Protein AF-A0A7W1JLZ4-F1 (afdb_monomer)

pLDDT: mean 93.19, std 6.92, range [55.81, 98.88]

Radius of gyration: 24.6 Å; Cα contacts (8 Å, |Δi|>4): 368; chains: 1; bounding box: 77×38×68 Å

Foldseek 3Di:
DDDPVLVLVLLLLVLLLLVLVVLLLVLLLLLLLFDPPDAQSVSNLVSVQVLVPDPPSVVCCCPSPVVSVCSNLVVLVVVLVVDDQQCDDDPPPDHHDVVDVVSVLVVLLSVLSVLLVVLVVVVCCCDVPVQQWQWADAPPFIKTKGKAFDDPCPVVSCVVVVKDKADPVRLVVLVVVLVVPDDDADPDPVSVVVVVNNVRSVSVSCSLVVDPHDPRMIIIMDRGRSVSSLRVLQRQLVDPVSLVSQLSNLLSSLSNSLSSVLVSCCVVVVQPDPVSSVVSNVVSVVVSVVSSVSNNSSSNRSCPPRRVD

Mean predicted aligned error: 5.05 Å

Nearest PDB structures (foldseek):
  2bs3-assembly1_F  TM=7.399E-01  e=1.293E-02  Wolinella succinogenes
  2bs4-assembly1_F  TM=6.677E-01  e=1.293E-02  Wolinella succinogenes
  7jh5-assembly2_B  TM=2.133E-01  e=2.921E+00  synthetic construct
  5uja-assembly1_A  TM=1.951E-01  e=5.334E+00  Bos taurus

Sequence (309 aa):
MFSKSFIWRRVQSLTGVWFVLFLIEHLLTNSQAALLIGDDGSGFVESVNAIKSLPYLPVIEIFLLGVPFAIHAFWGIKYIFTSKYNSFSSDGSTPSLTEYPRNKAFTWQRLTAWFLLVGIIAHVIQMRFIEYPSSAQLGTEHLYVVRLNRDEGLYTLSKRIGFEIYDANQIQKIRNDFHSQQLPINESPEALIQKQENSELTGWIHALEKRPLQINQVAAVAKNFGVAELLMVRDTFKSPIMIVLYSALVLAACFHGFNGLWTSMIRWGITLTAKSQLMMRRVAIFLMIMISFLGLAAIWGTYWLNLKF

Solvent-accessible surface area (backbone atoms only — not comparable to full-atom values): 16248 Å² total; per-residue (Å²): 132,84,53,73,70,57,51,52,56,49,52,30,45,50,35,43,47,51,49,38,54,49,50,52,52,52,26,53,48,48,15,20,36,22,40,89,68,38,74,93,23,45,45,23,25,52,52,44,40,55,58,71,64,40,83,64,44,74,58,48,45,43,64,71,44,49,50,39,45,51,49,27,50,58,53,47,52,59,50,52,78,72,58,82,80,34,40,51,89,58,96,71,90,48,72,56,42,63,89,40,69,66,45,41,52,54,47,50,40,50,56,32,48,57,53,43,54,56,49,50,51,52,50,49,46,44,55,70,66,70,60,44,64,32,58,28,50,53,90,95,44,52,39,22,33,33,79,36,69,72,58,89,26,53,69,55,29,25,70,75,76,60,41,48,82,39,45,72,68,56,53,50,46,55,52,51,57,54,68,74,66,74,70,88,86,58,92,47,75,68,40,51,51,51,50,49,54,52,51,26,52,51,40,38,52,47,29,66,52,74,57,81,81,55,97,63,37,32,41,37,40,17,73,41,66,20,56,34,51,51,51,50,56,31,52,50,36,68,38,70,66,48,39,54,54,50,47,52,48,44,49,35,49,30,52,35,34,28,56,46,42,41,56,38,38,43,75,71,56,75,31,75,49,73,68,46,42,52,50,46,43,52,52,29,51,51,52,28,52,54,52,35,50,33,38,44,38,20,47,58,19,19,20,77,69,50,56,51,69

Structure (mmCIF, N/CA/C/O backbone):
data_AF-A0A7W1JLZ4-F1
#
_entry.id   AF-A0A7W1JLZ4-F1
#
loop_
_atom_site.group_PDB
_atom_site.id
_atom_site.type_symbol
_atom_site.label_atom_id
_atom_site.label_alt_id
_atom_site.label_comp_id
_atom_site.label_asym_id
_atom_site.label_entity_id
_atom_site.label_seq_id
_atom_site.pdbx_PDB_ins_code
_atom_site.Cartn_x
_atom_site.Cartn_y
_atom_site.Cartn_z
_atom_site.occupancy
_atom_site.B_iso_or_equiv
_atom_site.auth_seq_id
_atom_site.auth_comp_id
_atom_site.auth_asym_id
_atom_site.auth_atom_id
_atom_site.pdbx_PDB_model_num
ATOM 1 N N . MET A 1 1 ? -2.352 0.768 -40.802 1.00 68.75 1 MET A N 1
ATOM 2 C CA . MET A 1 1 ? -3.060 0.238 -39.612 1.00 68.75 1 MET A CA 1
ATOM 3 C C . MET A 1 1 ? -2.020 -0.363 -38.666 1.00 68.75 1 MET A C 1
ATOM 5 O O . MET A 1 1 ? -1.165 -1.098 -39.145 1.00 68.75 1 MET A O 1
ATOM 9 N N . PHE A 1 2 ? -2.001 -0.017 -37.374 1.00 81.00 2 PHE A N 1
ATOM 10 C CA . PHE A 1 2 ? -1.015 -0.580 -36.435 1.00 81.00 2 PHE A CA 1
ATOM 11 C C . PHE A 1 2 ? -1.258 -2.079 -36.198 1.00 81.00 2 PHE A C 1
ATOM 13 O O . PHE A 1 2 ? -2.404 -2.523 -36.165 1.00 81.00 2 PHE A O 1
ATOM 20 N N . SER A 1 3 ? -0.196 -2.869 -35.997 1.00 91.75 3 SER A N 1
ATOM 21 C CA . SER A 1 3 ? -0.355 -4.294 -35.679 1.00 91.75 3 SER A CA 1
ATOM 22 C C . SER A 1 3 ? -0.960 -4.484 -34.284 1.00 91.75 3 SER A C 1
ATOM 24 O O . SER A 1 3 ? -0.648 -3.739 -33.350 1.00 91.75 3 SER A O 1
ATOM 26 N N . LYS A 1 4 ? -1.782 -5.528 -34.101 1.00 91.00 4 LYS A N 1
ATOM 27 C CA . LYS A 1 4 ? -2.367 -5.867 -32.787 1.00 91.00 4 LYS A CA 1
ATOM 28 C C . LYS A 1 4 ? -1.289 -5.992 -31.700 1.00 91.00 4 LYS A C 1
ATOM 30 O O . LYS A 1 4 ? -1.472 -5.519 -30.584 1.00 91.00 4 LYS A O 1
ATOM 35 N N . SER A 1 5 ? -0.134 -6.574 -32.038 1.00 88.00 5 SER A N 1
ATOM 36 C CA . SER A 1 5 ? 0.983 -6.733 -31.100 1.00 88.00 5 SER A CA 1
ATOM 37 C C . SER A 1 5 ? 1.613 -5.396 -30.694 1.00 88.00 5 SER A C 1
ATOM 39 O O . SER A 1 5 ? 2.025 -5.236 -29.547 1.00 88.00 5 SER A O 1
ATOM 41 N N . PHE A 1 6 ? 1.666 -4.416 -31.603 1.00 91.69 6 PHE A N 1
ATOM 42 C CA . PHE A 1 6 ? 2.119 -3.065 -31.280 1.00 91.69 6 PHE A CA 1
ATOM 43 C C . PHE A 1 6 ? 1.168 -2.382 -30.295 1.00 91.69 6 PHE A C 1
ATOM 45 O O . PHE A 1 6 ? 1.635 -1.860 -29.285 1.00 91.69 6 PHE A O 1
ATOM 52 N N . ILE A 1 7 ? -0.143 -2.446 -30.546 1.00 93.94 7 ILE A N 1
ATOM 53 C CA . ILE A 1 7 ? -1.162 -1.835 -29.680 1.00 93.94 7 ILE A CA 1
ATOM 54 C C . ILE A 1 7 ? -1.065 -2.397 -28.257 1.00 93.94 7 ILE A C 1
ATOM 56 O O . ILE A 1 7 ? -0.950 -1.630 -27.306 1.00 93.94 7 ILE A O 1
ATOM 60 N N . TRP A 1 8 ? -0.997 -3.720 -28.089 1.00 94.06 8 TRP A N 1
ATOM 61 C CA . TRP A 1 8 ? -0.923 -4.324 -26.753 1.00 94.06 8 TRP A CA 1
ATOM 62 C C . TRP A 1 8 ? 0.370 -4.010 -25.994 1.00 94.06 8 TRP A C 1
ATOM 64 O O . TRP A 1 8 ? 0.340 -3.840 -24.775 1.00 94.06 8 TRP A O 1
ATOM 74 N N . ARG A 1 9 ? 1.508 -3.857 -26.686 1.00 92.50 9 ARG A N 1
ATOM 75 C CA . ARG A 1 9 ? 2.749 -3.364 -26.058 1.00 92.50 9 ARG A CA 1
ATOM 76 C C . ARG A 1 9 ? 2.608 -1.926 -25.562 1.00 92.50 9 ARG A C 1
ATOM 78 O O . ARG A 1 9 ? 3.158 -1.589 -24.516 1.00 92.50 9 ARG A O 1
ATOM 85 N N . ARG A 1 10 ? 1.881 -1.083 -26.301 1.00 95.19 10 ARG A N 1
ATOM 86 C CA . ARG A 1 10 ? 1.598 0.303 -25.907 1.00 95.19 10 ARG A CA 1
ATOM 87 C C . ARG A 1 10 ? 0.661 0.349 -24.710 1.00 95.19 10 ARG A C 1
ATOM 89 O O . ARG A 1 10 ? 1.010 0.971 -23.718 1.00 95.19 10 ARG A O 1
ATOM 96 N N . VAL A 1 11 ? -0.454 -0.373 -24.763 1.00 96.62 11 VAL A N 1
ATOM 97 C CA . VAL A 1 11 ? -1.424 -0.442 -23.661 1.00 96.62 11 VAL A CA 1
ATOM 98 C C . VAL A 1 11 ? -0.758 -0.932 -22.371 1.00 96.62 11 VAL A C 1
ATOM 100 O O . VAL A 1 11 ? -0.877 -0.267 -21.350 1.00 96.62 11 VAL A O 1
ATOM 103 N N . GLN A 1 12 ? 0.021 -2.019 -22.417 1.00 96.38 12 GLN A N 1
ATOM 104 C CA . GLN A 1 12 ? 0.737 -2.526 -21.237 1.00 96.38 12 GLN A CA 1
ATOM 105 C C . GLN A 1 12 ? 1.749 -1.514 -20.671 1.00 96.38 12 GLN A C 1
ATOM 107 O O . GLN A 1 12 ? 1.908 -1.405 -19.455 1.00 96.38 12 GLN A O 1
ATOM 112 N N . SER A 1 13 ? 2.439 -0.770 -21.541 1.00 97.00 13 SER A N 1
ATOM 113 C CA . SER A 1 13 ? 3.363 0.286 -21.115 1.00 97.00 13 SER A CA 1
ATOM 114 C C . SER A 1 13 ? 2.618 1.462 -20.483 1.00 97.00 13 SER A C 1
ATOM 116 O O . SER A 1 13 ? 3.081 1.979 -19.472 1.00 97.00 13 SER A O 1
ATOM 118 N N . LEU A 1 14 ? 1.465 1.854 -21.033 1.00 97.50 14 LEU A N 1
ATOM 119 C CA . LEU A 1 14 ? 0.637 2.933 -20.496 1.00 97.50 14 LEU A CA 1
ATOM 120 C C . LEU A 1 14 ? 0.076 2.578 -19.117 1.00 97.50 14 LEU A C 1
ATOM 122 O O . LEU A 1 14 ? 0.213 3.371 -18.192 1.00 97.50 14 LEU A O 1
ATOM 126 N N . THR A 1 15 ? -0.477 1.371 -18.951 1.00 98.19 15 THR A N 1
ATOM 127 C CA . THR A 1 15 ? -0.930 0.905 -17.632 1.00 98.19 15 THR A CA 1
ATOM 128 C C . THR A 1 15 ? 0.236 0.799 -16.649 1.00 98.19 15 THR A C 1
ATOM 130 O O . THR A 1 15 ? 0.069 1.097 -15.476 1.00 98.19 15 THR A O 1
ATOM 133 N N . GLY A 1 16 ? 1.446 0.474 -17.116 1.00 97.94 16 GLY A N 1
ATOM 134 C CA . GLY A 1 16 ? 2.652 0.511 -16.284 1.00 97.94 16 GLY A CA 1
ATOM 135 C C . GLY A 1 16 ? 2.998 1.913 -15.777 1.00 97.94 16 GLY A C 1
ATOM 136 O O . GLY A 1 16 ? 3.282 2.077 -14.597 1.00 97.94 16 GLY A O 1
ATOM 137 N N . VAL A 1 17 ? 2.938 2.932 -16.643 1.00 98.19 17 VAL A N 1
ATOM 138 C CA . VAL A 1 17 ? 3.133 4.337 -16.233 1.00 98.19 17 VAL A CA 1
ATOM 139 C C . VAL A 1 17 ? 2.043 4.772 -15.253 1.00 98.19 17 VAL A C 1
ATOM 141 O O . VAL A 1 17 ? 2.354 5.412 -14.253 1.00 98.19 17 VAL A O 1
ATOM 144 N N . TRP A 1 18 ? 0.794 4.368 -15.491 1.00 98.31 18 TRP A N 1
ATOM 145 C CA . TRP A 1 18 ? -0.314 4.607 -14.567 1.00 98.31 18 TRP A CA 1
ATOM 146 C C . TRP A 1 18 ? -0.043 4.026 -13.171 1.00 98.31 18 TRP A C 1
ATOM 148 O O . TRP A 1 18 ? -0.209 4.725 -12.175 1.00 98.31 18 TRP A O 1
ATOM 158 N N . PHE A 1 19 ? 0.484 2.801 -13.078 1.00 98.06 19 PHE A N 1
ATOM 159 C CA . PHE A 1 19 ? 0.852 2.216 -11.784 1.00 98.06 19 PHE A CA 1
ATOM 160 C C . PHE A 1 19 ? 2.036 2.881 -11.102 1.00 98.06 19 PHE A C 1
ATOM 162 O O . PHE A 1 19 ? 2.126 2.813 -9.884 1.00 98.06 19 PHE A O 1
ATOM 169 N N . VAL A 1 20 ? 2.927 3.547 -11.838 1.00 98.56 20 VAL A N 1
ATOM 170 C CA . VAL A 1 20 ? 3.963 4.372 -11.202 1.00 98.56 20 VAL A CA 1
ATOM 171 C C . VAL A 1 20 ? 3.333 5.581 -10.516 1.00 98.56 20 VAL A C 1
ATOM 173 O O . VAL A 1 20 ? 3.742 5.914 -9.410 1.00 98.56 20 VAL A O 1
ATOM 176 N N . LEU A 1 21 ? 2.320 6.204 -11.124 1.00 98.19 21 LEU A N 1
ATOM 177 C CA . LEU A 1 21 ? 1.584 7.306 -10.496 1.00 98.19 21 LEU A CA 1
ATOM 178 C C . LEU A 1 21 ? 0.817 6.830 -9.259 1.00 98.19 21 LEU A C 1
ATOM 180 O O . LEU A 1 21 ? 0.934 7.447 -8.204 1.00 98.19 21 LEU A O 1
ATOM 184 N N . PHE A 1 22 ? 0.110 5.702 -9.368 1.00 97.88 22 PHE A N 1
ATOM 185 C CA . PHE A 1 22 ? -0.549 5.077 -8.221 1.00 97.88 22 PHE A CA 1
ATOM 186 C C . PHE A 1 22 ? 0.451 4.716 -7.115 1.00 97.88 22 PHE A C 1
ATOM 188 O O . PHE A 1 22 ? 0.202 5.009 -5.959 1.00 97.88 22 PHE A O 1
ATOM 195 N N . LEU A 1 23 ? 1.608 4.135 -7.452 1.00 98.44 23 LEU A N 1
ATOM 196 C CA . LEU A 1 23 ? 2.643 3.786 -6.474 1.00 98.44 23 LEU A CA 1
ATOM 197 C C . LEU A 1 23 ? 3.178 5.023 -5.737 1.00 98.44 23 LEU A C 1
ATOM 199 O O . LEU A 1 23 ? 3.443 4.946 -4.541 1.00 98.44 23 LEU A O 1
ATOM 203 N N . ILE A 1 24 ? 3.349 6.145 -6.444 1.00 98.44 24 ILE A N 1
ATOM 204 C CA . ILE A 1 24 ? 3.773 7.415 -5.843 1.00 98.44 24 ILE A CA 1
ATOM 205 C C . ILE A 1 24 ? 2.728 7.898 -4.838 1.00 98.44 24 ILE A C 1
ATOM 207 O O . ILE A 1 24 ? 3.093 8.170 -3.699 1.00 98.44 24 ILE A O 1
ATOM 211 N N . GLU A 1 25 ? 1.456 7.981 -5.238 1.00 96.94 25 GLU A N 1
ATOM 212 C CA . GLU A 1 25 ? 0.362 8.387 -4.345 1.00 96.94 25 GLU A CA 1
ATOM 213 C C . GLU A 1 25 ? 0.265 7.445 -3.143 1.00 96.94 25 GLU A C 1
ATOM 215 O O . GLU A 1 25 ? 0.354 7.889 -2.003 1.00 96.94 25 GLU A O 1
ATOM 220 N N . HIS A 1 26 ? 0.226 6.140 -3.397 1.00 97.50 26 HIS A N 1
ATOM 221 C CA . HIS A 1 26 ? 0.116 5.120 -2.370 1.00 97.50 26 HIS A CA 1
ATOM 222 C C . HIS A 1 26 ? 1.235 5.228 -1.326 1.00 97.50 26 HIS A C 1
ATOM 224 O O . HIS A 1 26 ? 0.964 5.225 -0.126 1.00 97.50 26 HIS A O 1
ATOM 230 N N . LEU A 1 27 ? 2.500 5.343 -1.746 1.00 97.44 27 LEU A N 1
ATOM 231 C CA . LEU A 1 27 ? 3.622 5.440 -0.808 1.00 97.44 27 LEU A CA 1
ATOM 232 C C . LEU A 1 27 ? 3.724 6.814 -0.136 1.00 97.44 27 LEU A C 1
ATOM 234 O O . LEU A 1 27 ? 4.180 6.877 1.003 1.00 97.44 27 LEU A O 1
ATOM 238 N N . LEU A 1 28 ? 3.269 7.892 -0.784 1.00 95.50 28 LEU A N 1
ATOM 239 C CA . LEU A 1 28 ? 3.143 9.205 -0.146 1.00 95.50 28 LEU A CA 1
ATOM 240 C C . LEU A 1 28 ? 2.114 9.157 0.985 1.00 95.50 28 LEU A C 1
ATOM 242 O O . LEU A 1 28 ? 2.467 9.465 2.122 1.00 95.50 28 LEU A O 1
ATOM 246 N N . THR A 1 29 ? 0.897 8.695 0.701 1.00 95.50 29 THR A N 1
ATOM 247 C CA . THR A 1 29 ? -0.183 8.561 1.687 1.00 95.50 29 THR A CA 1
ATOM 248 C C . THR A 1 29 ? 0.246 7.666 2.852 1.00 95.50 29 THR A C 1
ATOM 250 O O . THR A 1 29 ? 0.144 8.069 4.007 1.00 95.50 29 THR A O 1
ATOM 253 N N . ASN A 1 30 ? 0.841 6.496 2.584 1.00 95.81 30 ASN A N 1
ATOM 254 C CA . ASN A 1 30 ? 1.320 5.604 3.649 1.00 95.81 30 ASN A CA 1
ATOM 255 C C . ASN A 1 30 ? 2.460 6.208 4.483 1.00 95.81 30 ASN A C 1
ATOM 257 O O . ASN A 1 30 ? 2.515 5.995 5.693 1.00 95.81 30 ASN A O 1
ATOM 261 N N . SER A 1 31 ? 3.363 6.984 3.874 1.00 94.62 31 SER A N 1
ATOM 262 C CA . SER A 1 31 ? 4.468 7.614 4.608 1.00 94.62 31 SER A CA 1
ATOM 263 C C . SER A 1 31 ? 3.999 8.609 5.673 1.00 94.62 31 SER A C 1
ATOM 265 O O . SER A 1 31 ? 4.674 8.770 6.690 1.00 94.62 31 SER A O 1
ATOM 267 N N . GLN A 1 32 ? 2.811 9.202 5.512 1.00 93.94 32 GLN A N 1
ATOM 268 C CA . GLN A 1 32 ? 2.221 10.117 6.497 1.00 93.94 32 GLN A CA 1
ATOM 269 C C . GLN A 1 32 ? 1.847 9.435 7.821 1.00 93.94 32 GLN A C 1
ATOM 271 O O . GLN A 1 32 ? 1.646 10.118 8.818 1.00 93.94 32 GLN A O 1
ATOM 276 N N . ALA A 1 33 ? 1.790 8.099 7.879 1.00 93.75 33 ALA A N 1
ATOM 277 C CA . ALA A 1 33 ? 1.598 7.391 9.146 1.00 93.75 33 ALA A CA 1
ATOM 278 C C . ALA A 1 33 ? 2.832 7.492 10.066 1.00 93.75 33 ALA A C 1
ATOM 280 O O . ALA A 1 33 ? 2.738 7.259 11.272 1.00 93.75 33 ALA A O 1
ATOM 281 N N . ALA A 1 34 ? 3.998 7.798 9.493 1.00 90.81 34 ALA A N 1
ATOM 282 C CA . ALA A 1 34 ? 5.295 7.729 10.155 1.00 90.81 34 ALA A CA 1
ATOM 283 C C . ALA A 1 34 ? 6.081 9.044 10.142 1.00 90.81 34 ALA A C 1
ATOM 285 O O . ALA A 1 34 ? 6.845 9.309 11.069 1.00 90.81 34 ALA A O 1
ATOM 286 N N . LEU A 1 35 ? 5.971 9.825 9.066 1.00 83.75 35 LEU A N 1
ATOM 287 C CA . LEU A 1 35 ? 6.731 11.059 8.911 1.00 83.75 35 LEU A CA 1
ATOM 288 C C . LEU A 1 35 ? 6.265 12.111 9.920 1.00 83.75 35 LEU A C 1
ATOM 290 O O . LEU A 1 35 ? 5.074 12.295 10.125 1.00 83.75 35 LEU A O 1
ATOM 294 N N . LEU A 1 36 ? 7.226 12.852 10.480 1.00 59.97 36 LEU A N 1
ATOM 295 C CA . LEU A 1 36 ? 7.030 13.886 11.512 1.00 59.97 36 LEU A CA 1
ATOM 296 C C . LEU A 1 36 ? 6.219 15.115 11.040 1.00 59.97 36 LEU A C 1
ATOM 298 O O . LEU A 1 36 ? 6.100 16.092 11.771 1.00 59.97 36 LEU A O 1
ATOM 302 N N . ILE A 1 37 ? 5.717 15.113 9.801 1.00 55.81 37 ILE A N 1
ATOM 303 C CA . ILE A 1 37 ? 4.862 16.171 9.260 1.00 55.81 37 ILE A CA 1
ATOM 304 C C . ILE A 1 37 ? 3.417 15.702 9.443 1.00 55.81 37 ILE A C 1
ATOM 306 O O . ILE A 1 37 ? 2.905 14.941 8.623 1.00 55.81 37 ILE A O 1
ATOM 310 N N . GLY A 1 38 ? 2.792 16.152 10.530 1.00 57.62 38 GLY A N 1
ATOM 311 C CA . GLY A 1 38 ? 1.480 15.692 10.983 1.00 57.62 38 GLY A CA 1
ATOM 312 C C . GLY A 1 38 ? 1.637 14.829 12.227 1.00 57.62 38 GLY A C 1
ATOM 313 O O . GLY A 1 38 ? 1.872 13.624 12.131 1.00 57.62 38 GLY A O 1
ATOM 314 N N . ASP A 1 39 ? 1.526 15.456 13.398 1.00 67.62 39 ASP A N 1
ATOM 315 C CA . ASP A 1 39 ? 1.577 14.745 14.671 1.00 67.62 39 ASP A CA 1
ATOM 316 C C . ASP A 1 39 ? 0.495 13.646 14.680 1.00 67.62 39 ASP A C 1
ATOM 318 O O . ASP A 1 39 ? -0.598 13.800 14.122 1.00 67.62 39 ASP A O 1
ATOM 322 N N . ASP A 1 40 ? 0.834 12.493 15.255 1.00 77.69 40 ASP A N 1
ATOM 323 C CA . ASP A 1 40 ? -0.099 11.403 15.571 1.00 77.69 40 ASP A CA 1
ATOM 324 C C . ASP A 1 40 ? -0.631 10.599 14.367 1.00 77.69 40 ASP A C 1
ATOM 326 O O . ASP A 1 40 ? -1.559 9.804 14.497 1.00 77.69 40 ASP A O 1
ATOM 330 N N . GLY A 1 41 ? -0.030 10.754 13.180 1.00 88.62 41 GLY A N 1
ATOM 331 C CA . GLY A 1 41 ? -0.502 10.067 11.968 1.00 88.62 41 GLY A CA 1
ATOM 332 C C . GLY A 1 41 ? -1.792 10.671 11.402 1.00 88.62 41 GLY A C 1
ATOM 333 O O . GLY A 1 41 ? -2.436 10.068 10.542 1.00 88.62 41 GLY A O 1
ATOM 334 N N . SER A 1 42 ? -2.153 11.875 11.855 1.00 91.38 42 SER A N 1
ATOM 335 C CA . SER A 1 42 ? -3.298 12.662 11.382 1.00 91.38 42 SER A CA 1
ATOM 336 C C . SER A 1 42 ? -3.316 12.823 9.861 1.00 91.38 42 SER A C 1
ATOM 338 O O . SER A 1 42 ? -4.351 12.590 9.245 1.00 91.38 42 SER A O 1
ATOM 340 N N . GLY A 1 43 ? -2.165 13.094 9.235 1.00 92.31 43 GLY A N 1
ATOM 341 C CA . GLY A 1 43 ? -2.063 13.201 7.776 1.00 92.31 43 GLY A CA 1
ATOM 342 C C . GLY A 1 43 ? -2.498 11.923 7.049 1.00 92.31 43 GLY A C 1
ATOM 343 O O . GLY A 1 43 ? -3.247 11.990 6.077 1.00 92.31 43 GLY A O 1
ATOM 344 N N . PHE A 1 44 ? -2.114 10.748 7.561 1.00 95.06 44 PHE A N 1
ATOM 345 C CA . PHE A 1 44 ? -2.584 9.470 7.018 1.00 95.06 44 PHE A CA 1
ATOM 346 C C . PHE A 1 44 ? -4.100 9.329 7.180 1.00 95.06 44 PHE A C 1
ATOM 348 O O . PHE A 1 44 ? -4.791 8.963 6.231 1.00 95.06 44 PHE A O 1
ATOM 355 N N . VAL A 1 45 ? -4.623 9.636 8.371 1.00 95.56 45 VAL A N 1
ATOM 356 C CA . VAL A 1 45 ? -6.057 9.535 8.680 1.00 95.56 45 VAL A CA 1
ATOM 357 C C . VAL A 1 45 ? -6.878 10.440 7.762 1.00 95.56 45 VAL A C 1
ATOM 359 O O . VAL A 1 45 ? -7.869 9.988 7.190 1.00 95.56 45 VAL A O 1
ATOM 362 N N . GLU A 1 46 ? -6.462 11.693 7.586 1.00 94.75 46 GLU A N 1
ATOM 363 C CA . GLU A 1 46 ? -7.104 12.661 6.695 1.00 94.75 46 GLU A CA 1
ATOM 364 C C . GLU A 1 46 ? -7.085 12.185 5.241 1.00 94.75 46 GLU A C 1
ATOM 366 O O . GLU A 1 46 ? -8.140 12.119 4.608 1.00 94.75 46 GLU A O 1
ATOM 371 N N . SER A 1 47 ? -5.920 11.774 4.731 1.00 95.25 47 SER A N 1
ATOM 372 C CA . SER A 1 47 ? -5.769 11.285 3.357 1.00 95.25 47 SER A CA 1
ATOM 373 C C . SER A 1 47 ? -6.618 10.038 3.092 1.00 95.25 47 SER A C 1
ATOM 375 O O . SER A 1 47 ? -7.335 9.968 2.092 1.00 95.25 47 SER A O 1
ATOM 377 N N . VAL A 1 48 ? -6.613 9.065 4.008 1.00 96.56 48 VAL A N 1
ATOM 378 C CA . VAL A 1 48 ? -7.412 7.839 3.874 1.00 96.56 48 VAL A CA 1
ATOM 379 C C . VAL A 1 48 ? -8.908 8.135 3.963 1.00 96.56 48 VAL A C 1
ATOM 381 O O . VAL A 1 48 ? -9.679 7.603 3.163 1.00 96.56 48 VAL A O 1
ATOM 384 N N . ASN A 1 49 ? -9.342 9.012 4.871 1.00 97.12 49 ASN A N 1
ATOM 385 C CA . ASN A 1 49 ? -10.744 9.427 4.951 1.00 97.12 49 ASN A CA 1
ATOM 386 C C . ASN A 1 49 ? -11.183 10.201 3.692 1.00 97.12 49 ASN A C 1
ATOM 388 O O . ASN A 1 49 ? -12.299 10.000 3.202 1.00 97.12 49 ASN A O 1
ATOM 392 N N . ALA A 1 50 ? -10.306 11.028 3.116 1.00 96.81 50 ALA A N 1
ATOM 393 C CA . ALA A 1 50 ? -10.563 11.728 1.861 1.00 96.81 50 ALA A CA 1
ATOM 394 C C . ALA A 1 50 ? -10.730 10.745 0.690 1.00 96.81 50 ALA A C 1
ATOM 396 O O . ALA A 1 50 ? -11.697 10.847 -0.061 1.00 96.81 50 ALA A O 1
ATOM 397 N N . ILE A 1 51 ? -9.867 9.731 0.580 1.00 95.19 51 ILE A N 1
ATOM 398 C CA . ILE A 1 51 ? -10.005 8.674 -0.436 1.00 95.19 51 ILE A CA 1
ATOM 399 C C . ILE A 1 51 ? -11.291 7.871 -0.204 1.00 95.19 51 ILE A C 1
ATOM 401 O O . ILE A 1 51 ? -12.046 7.605 -1.141 1.00 95.19 51 ILE A O 1
ATOM 405 N N . LYS A 1 52 ? -11.584 7.512 1.051 1.00 95.44 52 LYS A N 1
ATOM 406 C CA . LYS A 1 52 ? -12.754 6.702 1.415 1.00 95.44 52 LYS A CA 1
ATOM 407 C C . LYS A 1 52 ? -14.086 7.411 1.153 1.00 95.44 52 LYS A C 1
ATOM 409 O O . LYS A 1 52 ? -15.096 6.727 0.952 1.00 95.44 52 LYS A O 1
ATOM 414 N N . SER A 1 53 ? -14.091 8.744 1.165 1.00 95.75 53 SER A N 1
ATOM 415 C CA . SER A 1 53 ? -15.272 9.578 0.913 1.00 95.75 53 SER A CA 1
ATOM 416 C C . SER A 1 53 ? -15.517 9.878 -0.570 1.00 95.75 53 SER A C 1
ATOM 418 O O . SER A 1 53 ? -16.543 10.473 -0.904 1.00 95.75 53 SER A O 1
ATOM 420 N N . LEU A 1 54 ? -14.639 9.425 -1.476 1.00 96.06 54 LEU A N 1
ATOM 421 C CA . LEU A 1 54 ? -14.836 9.610 -2.912 1.00 96.06 54 LEU A CA 1
ATOM 422 C C . LEU A 1 54 ? -16.147 8.962 -3.396 1.00 96.06 54 LEU A C 1
ATOM 424 O O . LEU A 1 54 ? -16.439 7.803 -3.069 1.00 96.06 54 LEU A O 1
ATOM 428 N N . PRO A 1 55 ? -16.929 9.667 -4.234 1.00 95.75 55 PRO A N 1
ATOM 429 C CA . PRO A 1 55 ? -18.140 9.105 -4.807 1.00 95.75 55 PRO A CA 1
ATOM 430 C C . PRO A 1 55 ? -17.786 7.948 -5.743 1.00 95.75 55 PRO A C 1
ATOM 432 O O . PRO A 1 55 ? -16.818 8.009 -6.500 1.00 95.75 55 PRO A O 1
ATOM 435 N N . TYR A 1 56 ? -18.598 6.891 -5.707 1.00 95.62 56 TYR A N 1
ATOM 436 C CA . TYR A 1 56 ? -18.408 5.697 -6.535 1.00 95.62 56 TYR A CA 1
ATOM 437 C C . TYR A 1 56 ? -17.031 5.030 -6.367 1.00 95.62 56 TYR A C 1
ATOM 439 O O . TYR A 1 56 ? -16.539 4.403 -7.306 1.00 95.62 56 TYR A O 1
ATOM 447 N N . LEU A 1 57 ? -16.420 5.114 -5.177 1.00 94.44 57 LEU A N 1
ATOM 448 C CA . LEU A 1 57 ? -15.110 4.515 -4.896 1.00 94.44 57 LEU A CA 1
ATOM 449 C C . LEU A 1 57 ? -14.959 3.060 -5.401 1.00 94.44 57 LEU A C 1
ATOM 451 O O . LEU A 1 57 ? -13.961 2.792 -6.065 1.00 94.44 57 LEU A O 1
ATOM 455 N N . PRO A 1 58 ? -15.936 2.139 -5.237 1.00 94.56 58 PRO A N 1
ATOM 456 C CA . PRO A 1 58 ? -15.810 0.787 -5.794 1.00 94.56 58 PRO A CA 1
ATOM 457 C C . PRO A 1 58 ? -15.656 0.750 -7.322 1.00 94.56 58 PRO A C 1
ATOM 459 O O . PRO A 1 58 ? -14.930 -0.081 -7.863 1.00 94.56 58 PRO A O 1
ATOM 462 N N . VAL A 1 59 ? -16.317 1.664 -8.038 1.00 96.56 59 VAL A N 1
ATOM 463 C CA . VAL A 1 59 ? -16.207 1.790 -9.500 1.00 96.56 59 VAL A CA 1
ATOM 464 C C . VAL A 1 59 ? -14.822 2.318 -9.869 1.00 96.56 59 VAL A C 1
ATOM 466 O O . VAL A 1 59 ? -14.173 1.768 -10.760 1.00 96.56 59 VAL A O 1
ATOM 469 N N . ILE A 1 60 ? -14.343 3.338 -9.153 1.00 95.19 60 ILE A N 1
ATOM 470 C CA . ILE A 1 60 ? -12.987 3.879 -9.307 1.00 95.19 60 ILE A CA 1
ATOM 471 C C . ILE A 1 60 ? -11.951 2.767 -9.118 1.00 95.19 60 ILE A C 1
ATOM 473 O O . ILE A 1 60 ? -11.087 2.578 -9.969 1.00 95.19 60 ILE A O 1
ATOM 477 N N . GLU A 1 61 ? -12.063 1.978 -8.055 1.00 94.56 61 GLU A N 1
ATOM 478 C CA . GLU A 1 61 ? -11.127 0.894 -7.760 1.00 94.56 61 GLU A CA 1
ATOM 479 C C . GLU A 1 61 ? -11.138 -0.188 -8.844 1.00 94.56 61 GLU A C 1
ATOM 481 O O . GLU A 1 61 ? -10.077 -0.635 -9.277 1.00 94.56 61 GLU A O 1
ATOM 486 N N . ILE A 1 62 ? -12.308 -0.581 -9.352 1.00 95.56 62 ILE A N 1
ATOM 487 C CA . ILE A 1 62 ? -12.397 -1.580 -10.424 1.00 95.56 62 ILE A CA 1
ATOM 488 C C . ILE A 1 62 ? -11.776 -1.048 -11.720 1.00 95.56 62 ILE A C 1
ATOM 490 O O . ILE A 1 62 ? -10.937 -1.723 -12.316 1.00 95.56 62 ILE A O 1
ATOM 494 N N . PHE A 1 63 ? -12.162 0.145 -12.172 1.00 96.38 63 PHE A N 1
ATOM 495 C CA . PHE A 1 63 ? -11.804 0.623 -13.511 1.00 96.38 63 PHE A CA 1
ATOM 496 C C . PHE A 1 63 ? -10.473 1.369 -13.582 1.00 96.38 63 PHE A C 1
ATOM 498 O O . PHE A 1 63 ? -9.828 1.333 -14.629 1.00 96.38 63 PHE A O 1
ATOM 505 N N . LEU A 1 64 ? -10.036 2.016 -12.500 1.00 95.19 64 LEU A N 1
ATOM 506 C CA . LEU A 1 64 ? -8.760 2.732 -12.455 1.00 95.19 64 LEU A CA 1
ATOM 507 C C . LEU A 1 64 ? -7.639 1.918 -11.807 1.00 95.19 64 LEU A C 1
ATOM 509 O O . LEU A 1 64 ? -6.478 2.208 -12.080 1.00 95.19 64 LEU A O 1
ATOM 513 N N . LEU A 1 65 ? -7.940 0.880 -11.019 1.00 95.25 65 LEU A N 1
ATOM 514 C CA . LEU A 1 65 ? -6.909 0.026 -10.414 1.00 95.25 65 LEU A CA 1
ATOM 515 C C . LEU A 1 65 ? -7.000 -1.418 -10.923 1.00 95.25 65 LEU A C 1
ATOM 517 O O . LEU A 1 65 ? -6.071 -1.894 -11.574 1.00 95.25 65 LEU A O 1
ATOM 521 N N . GLY A 1 66 ? -8.123 -2.105 -10.705 1.00 95.81 66 GLY A N 1
ATOM 522 C CA . GLY A 1 66 ? -8.278 -3.534 -11.000 1.00 95.81 66 GLY A CA 1
ATOM 523 C C . GLY A 1 66 ? -8.096 -3.893 -12.478 1.00 95.81 66 GLY A C 1
ATOM 524 O O . GLY A 1 66 ? -7.276 -4.747 -12.822 1.00 95.81 66 GLY A O 1
ATOM 525 N N . VAL A 1 67 ? -8.821 -3.220 -13.375 1.00 96.44 67 VAL A N 1
ATOM 526 C CA . VAL A 1 67 ? -8.761 -3.464 -14.825 1.00 96.44 67 VAL A CA 1
ATOM 527 C C . VAL A 1 67 ? -7.382 -3.108 -15.402 1.00 96.44 67 VAL A C 1
ATOM 529 O O . VAL A 1 67 ? -6.788 -3.968 -16.064 1.00 96.44 67 VAL A O 1
ATOM 532 N N . PRO A 1 68 ? -6.801 -1.916 -15.145 1.00 96.94 68 PRO A N 1
ATOM 533 C CA . PRO A 1 68 ? -5.443 -1.611 -15.583 1.00 96.94 68 PRO A CA 1
ATOM 534 C C . PRO A 1 68 ? -4.415 -2.612 -15.053 1.00 96.94 68 PRO A C 1
ATOM 536 O O . PRO A 1 68 ? -3.501 -2.975 -15.798 1.00 96.94 68 PRO A O 1
ATOM 539 N N . PHE A 1 69 ? -4.574 -3.095 -13.813 1.00 96.62 69 PHE A N 1
ATOM 540 C CA . PHE A 1 69 ? -3.660 -4.055 -13.187 1.00 96.62 69 PHE A CA 1
ATOM 541 C C . PHE A 1 69 ? -3.728 -5.387 -13.912 1.00 96.62 69 PHE A C 1
ATOM 543 O O . PHE A 1 69 ? -2.695 -5.907 -14.329 1.00 96.62 69 PHE A O 1
ATOM 550 N N . ALA A 1 70 ? -4.938 -5.893 -14.157 1.00 96.62 70 ALA A N 1
ATOM 551 C CA . ALA A 1 70 ? -5.151 -7.121 -14.909 1.00 96.62 70 ALA A CA 1
ATOM 552 C C . ALA A 1 70 ? -4.527 -7.035 -16.310 1.00 96.62 70 ALA A C 1
ATOM 554 O O . ALA A 1 70 ? -3.808 -7.942 -16.727 1.00 96.62 70 ALA A O 1
ATOM 555 N N . ILE A 1 71 ? -4.724 -5.916 -17.017 1.00 96.94 71 ILE A N 1
ATOM 556 C CA . ILE A 1 71 ? -4.114 -5.679 -18.332 1.00 96.94 71 ILE A CA 1
ATOM 557 C C . ILE A 1 71 ? -2.583 -5.661 -18.229 1.00 96.94 71 ILE A C 1
ATOM 559 O O . ILE A 1 71 ? -1.901 -6.303 -19.033 1.00 96.94 71 ILE A O 1
ATOM 563 N N . HIS A 1 72 ? -2.032 -4.934 -17.253 1.00 97.69 72 HIS A N 1
ATOM 564 C CA . HIS A 1 72 ? -0.590 -4.825 -17.053 1.00 97.69 72 HIS A CA 1
ATOM 565 C C . HIS A 1 72 ? 0.048 -6.185 -16.745 1.00 97.69 72 HIS A C 1
ATOM 567 O O . HIS A 1 72 ? 1.014 -6.575 -17.405 1.00 97.69 72 HIS A O 1
ATOM 573 N N . ALA A 1 73 ? -0.521 -6.915 -15.785 1.00 97.12 73 ALA A N 1
ATOM 574 C CA . ALA A 1 73 ? -0.042 -8.208 -15.324 1.00 97.12 73 ALA A CA 1
ATOM 575 C C . ALA A 1 73 ? -0.173 -9.275 -16.416 1.00 97.12 73 ALA A C 1
ATOM 577 O O . ALA A 1 73 ? 0.809 -9.937 -16.741 1.00 97.12 73 ALA A O 1
ATOM 578 N N . PHE A 1 74 ? -1.340 -9.401 -17.054 1.00 96.38 74 PHE A N 1
ATOM 579 C CA . PHE A 1 74 ? -1.582 -10.430 -18.068 1.00 96.38 74 PHE A CA 1
ATOM 580 C C . PHE A 1 74 ? -0.622 -10.315 -19.260 1.00 96.38 74 PHE A C 1
ATOM 582 O O . PHE A 1 74 ? 0.001 -11.297 -19.673 1.00 96.38 74 PHE A O 1
ATOM 589 N N . TRP A 1 75 ? -0.450 -9.106 -19.806 1.00 95.62 75 TRP A N 1
ATOM 590 C CA . TRP A 1 75 ? 0.501 -8.890 -20.900 1.00 95.62 75 TRP A CA 1
ATOM 591 C C . TRP A 1 75 ? 1.954 -8.924 -20.424 1.00 95.62 75 TRP A C 1
ATOM 593 O O . TRP A 1 75 ? 2.813 -9.423 -21.152 1.00 95.62 75 TRP A O 1
ATOM 603 N N . GLY A 1 76 ? 2.233 -8.458 -19.204 1.00 95.00 76 GLY A N 1
ATOM 604 C CA . GLY A 1 76 ? 3.546 -8.571 -18.572 1.00 95.00 76 GLY A CA 1
ATOM 605 C C . GLY A 1 76 ? 4.018 -10.022 -18.480 1.00 95.00 76 GLY A C 1
ATOM 606 O O . GLY A 1 76 ? 5.118 -10.329 -18.936 1.00 95.00 76 GLY A O 1
ATOM 607 N N . ILE A 1 77 ? 3.157 -10.924 -18.003 1.00 95.75 77 ILE A N 1
ATOM 608 C CA . ILE A 1 77 ? 3.420 -12.368 -17.911 1.00 95.75 77 ILE A CA 1
ATOM 609 C C . ILE A 1 77 ? 3.781 -12.940 -19.285 1.00 95.75 77 ILE A C 1
ATOM 611 O O . ILE A 1 77 ? 4.815 -13.595 -19.429 1.00 95.75 77 ILE A O 1
ATOM 615 N N . LYS A 1 78 ? 2.997 -12.625 -20.327 1.00 94.25 78 LYS A N 1
ATOM 616 C CA . LYS A 1 78 ? 3.308 -13.054 -21.702 1.00 94.25 78 LYS A CA 1
ATOM 617 C C . LYS A 1 78 ? 4.702 -12.605 -22.147 1.00 94.25 78 LYS A C 1
ATOM 619 O O . LYS A 1 78 ? 5.436 -13.390 -22.740 1.00 94.25 78 LYS A O 1
ATOM 624 N N . TYR A 1 79 ? 5.093 -11.364 -21.854 1.00 91.12 79 TYR A N 1
ATOM 625 C CA . TYR A 1 79 ? 6.413 -10.855 -22.236 1.00 91.12 79 TYR A CA 1
ATOM 626 C C . TYR A 1 79 ? 7.555 -11.491 -21.443 1.00 91.12 79 TYR A C 1
ATOM 628 O O . TYR A 1 79 ? 8.637 -11.704 -21.999 1.00 91.12 79 TYR A O 1
ATOM 636 N N . ILE A 1 80 ? 7.329 -11.826 -20.173 1.00 92.06 80 ILE A N 1
ATOM 637 C CA . ILE A 1 80 ? 8.328 -12.502 -19.343 1.00 92.06 80 ILE A CA 1
ATOM 638 C C . ILE A 1 80 ? 8.641 -13.891 -19.907 1.00 92.06 80 ILE A C 1
ATOM 640 O O . ILE A 1 80 ? 9.816 -14.196 -20.092 1.00 92.06 80 ILE A O 1
ATOM 644 N N . PHE A 1 81 ? 7.632 -14.677 -20.298 1.00 93.69 81 PHE A N 1
ATOM 645 C CA . PHE A 1 81 ? 7.850 -16.002 -20.902 1.00 93.69 81 PHE A CA 1
ATOM 646 C C . PHE A 1 81 ? 8.620 -15.971 -22.231 1.00 93.69 81 PHE A C 1
ATOM 648 O O . PHE A 1 81 ? 9.239 -16.958 -22.611 1.00 93.69 81 PHE A O 1
ATOM 655 N N . THR A 1 82 ? 8.625 -14.834 -22.929 1.00 89.88 82 THR A N 1
ATOM 656 C CA . THR A 1 82 ? 9.395 -14.649 -24.173 1.00 89.88 82 THR A CA 1
ATOM 657 C C . THR A 1 82 ? 10.763 -13.985 -23.966 1.00 89.88 82 THR A C 1
ATOM 659 O O . THR A 1 82 ? 11.495 -13.762 -24.930 1.00 89.88 82 THR A O 1
ATOM 662 N N . SER A 1 83 ? 11.111 -13.612 -22.730 1.00 88.06 83 SER A N 1
ATOM 663 C CA . SER A 1 83 ? 12.346 -12.881 -22.429 1.00 88.06 83 SER A CA 1
ATOM 664 C C . SER A 1 83 ? 13.560 -13.813 -22.412 1.00 88.06 83 SER A C 1
ATOM 666 O O . SER A 1 83 ? 13.513 -14.893 -21.836 1.00 88.06 83 SER A O 1
ATOM 668 N N . LYS A 1 84 ? 14.679 -13.368 -22.995 1.00 89.00 84 LYS A N 1
ATOM 669 C CA . LYS A 1 84 ? 15.979 -14.052 -22.912 1.00 89.00 84 LYS A CA 1
ATOM 670 C C . LYS A 1 84 ? 16.923 -13.245 -22.025 1.00 89.00 84 LYS A C 1
ATOM 672 O O . LYS A 1 84 ? 17.141 -12.063 -22.291 1.00 89.00 84 LYS A O 1
ATOM 677 N N . TYR A 1 85 ? 17.454 -13.868 -20.976 1.00 89.56 85 TYR A N 1
ATOM 678 C CA . TYR A 1 85 ? 18.409 -13.235 -20.066 1.00 89.56 85 TYR A CA 1
ATOM 679 C C . TYR A 1 85 ? 19.837 -13.471 -20.547 1.00 89.56 85 TYR A C 1
ATOM 681 O O . TYR A 1 85 ? 20.176 -14.567 -20.976 1.00 89.56 85 TYR A O 1
ATOM 689 N N . ASN A 1 86 ? 20.670 -12.440 -20.453 1.00 92.44 86 ASN A N 1
ATOM 690 C CA . ASN A 1 86 ? 22.097 -12.500 -20.774 1.00 92.44 86 ASN A CA 1
ATOM 691 C C . ASN A 1 86 ? 22.936 -11.720 -19.752 1.00 92.44 86 ASN A C 1
ATOM 693 O O . ASN A 1 86 ? 24.022 -11.254 -20.062 1.00 92.44 86 ASN A O 1
ATOM 697 N N . SER A 1 87 ? 22.414 -11.503 -18.543 1.00 92.81 87 SER A N 1
ATOM 698 C CA . SER A 1 87 ? 23.098 -10.750 -17.482 1.00 92.81 87 SER A CA 1
ATOM 699 C C . SER A 1 87 ? 23.836 -11.634 -16.476 1.00 92.81 87 SER A C 1
ATOM 701 O O . SER A 1 87 ? 24.413 -11.101 -15.531 1.00 92.81 87 SER A O 1
ATOM 703 N N . PHE A 1 88 ? 23.742 -12.955 -16.625 1.00 90.94 88 PHE A N 1
ATOM 704 C CA . PHE A 1 88 ? 24.401 -13.943 -15.775 1.00 90.94 88 PHE A CA 1
ATOM 705 C C . PHE A 1 88 ? 25.612 -14.519 -16.499 1.00 90.94 88 PHE A C 1
ATOM 707 O O . PHE A 1 88 ? 25.621 -14.565 -17.730 1.00 90.94 88 PHE A O 1
ATOM 714 N N . SER A 1 89 ? 26.605 -14.962 -15.729 1.00 88.81 89 SER A N 1
ATOM 715 C CA . SER A 1 89 ? 27.768 -15.667 -16.262 1.00 88.81 89 SER A CA 1
ATOM 716 C C . SER A 1 89 ? 27.340 -16.924 -17.019 1.00 88.81 89 SER A C 1
ATOM 718 O O . SER A 1 89 ? 26.365 -17.579 -16.652 1.00 88.81 89 SER A O 1
ATOM 720 N N . SER A 1 90 ? 28.083 -17.246 -18.071 1.00 88.19 90 SER A N 1
ATOM 721 C CA . SER A 1 90 ? 27.837 -18.388 -18.946 1.00 88.19 90 SER A CA 1
ATOM 722 C C . SER A 1 90 ? 29.158 -19.081 -19.252 1.00 88.19 90 SER A C 1
ATOM 724 O O . SER A 1 90 ? 30.201 -18.429 -19.290 1.00 88.19 90 SER A O 1
ATOM 726 N N . ASP A 1 91 ? 29.099 -20.385 -19.492 1.00 89.50 91 ASP A N 1
ATOM 727 C CA . ASP A 1 91 ? 30.215 -21.236 -19.922 1.00 89.50 91 ASP A CA 1
ATOM 728 C C . ASP A 1 91 ? 30.535 -21.109 -21.427 1.00 89.50 91 ASP A C 1
ATOM 730 O O . ASP A 1 91 ? 31.384 -21.824 -21.950 1.00 89.50 91 ASP A O 1
ATOM 734 N N . GLY A 1 92 ? 29.855 -20.198 -22.132 1.00 84.44 92 GLY A N 1
ATOM 735 C CA . GLY A 1 92 ? 29.978 -19.997 -23.577 1.00 84.44 92 GLY A CA 1
ATOM 736 C C . GLY A 1 92 ? 28.822 -20.593 -24.384 1.00 84.44 92 GLY A C 1
ATOM 737 O O . GLY A 1 92 ? 28.681 -20.268 -25.561 1.00 84.44 92 GLY A O 1
ATOM 738 N N . SER A 1 93 ? 27.939 -21.384 -23.762 1.00 88.19 93 SER A N 1
ATOM 739 C CA . SER A 1 93 ? 26.732 -21.935 -24.405 1.00 88.19 93 SER A CA 1
ATOM 740 C C . SER A 1 93 ? 25.658 -20.882 -24.705 1.00 88.19 93 SER A C 1
ATOM 742 O O . SER A 1 93 ? 24.790 -21.080 -25.558 1.00 88.19 93 SER A O 1
ATOM 744 N N . THR A 1 94 ? 25.700 -19.743 -24.010 1.00 85.75 94 THR A N 1
ATOM 745 C CA . THR A 1 94 ? 24.732 -18.648 -24.146 1.00 85.75 94 THR A CA 1
ATOM 746 C C . THR A 1 94 ? 25.417 -17.282 -24.023 1.00 85.75 94 THR A C 1
ATOM 748 O O . THR A 1 94 ? 26.411 -17.159 -23.307 1.00 85.75 94 THR A O 1
ATOM 751 N N . PRO A 1 95 ? 24.908 -16.223 -24.682 1.00 87.56 95 PRO A N 1
ATOM 752 C CA . PRO A 1 95 ? 25.488 -14.888 -24.556 1.00 87.56 95 PRO A CA 1
ATOM 753 C C . PRO A 1 95 ? 25.498 -14.392 -23.101 1.00 87.56 95 PRO A C 1
ATOM 755 O O . PRO A 1 95 ? 24.454 -14.374 -22.450 1.00 87.56 95 PRO A O 1
ATOM 758 N N . SER A 1 96 ? 26.655 -13.919 -22.631 1.00 90.88 96 SER A N 1
ATOM 759 C CA . SER A 1 96 ? 26.848 -13.327 -21.300 1.00 90.88 96 SER A CA 1
ATOM 760 C C . SER A 1 96 ? 27.369 -11.895 -21.425 1.00 90.88 96 SER A C 1
ATOM 762 O O . SER A 1 96 ? 28.406 -11.643 -22.030 1.00 90.88 96 SER A O 1
ATOM 764 N N . LEU A 1 97 ? 26.618 -10.949 -20.867 1.00 89.31 97 LEU A N 1
ATOM 765 C CA . LEU A 1 97 ? 26.848 -9.504 -20.892 1.00 89.31 97 LEU A CA 1
ATOM 766 C C . LEU A 1 97 ? 26.777 -8.942 -19.460 1.00 89.31 97 LEU A C 1
ATOM 768 O O . LEU A 1 97 ? 26.043 -7.987 -19.178 1.00 89.31 97 LEU A O 1
ATOM 772 N N . THR A 1 98 ? 27.532 -9.551 -18.540 1.00 87.75 98 THR A N 1
ATOM 773 C CA . THR A 1 98 ? 27.586 -9.197 -17.106 1.00 87.75 98 THR A CA 1
ATOM 774 C C . THR A 1 98 ? 28.049 -7.764 -16.857 1.00 87.75 98 THR A C 1
ATOM 776 O O . THR A 1 98 ? 27.593 -7.126 -15.905 1.00 87.75 98 THR A O 1
ATOM 779 N N . GLU A 1 99 ? 28.886 -7.218 -17.735 1.00 91.12 99 GLU A N 1
ATOM 780 C CA . GLU A 1 99 ? 29.459 -5.876 -17.582 1.00 91.12 99 GLU A CA 1
ATOM 781 C C . GLU A 1 99 ? 28.455 -4.749 -17.855 1.00 91.12 99 GLU A C 1
ATOM 783 O O . GLU A 1 99 ? 28.695 -3.600 -17.492 1.00 91.12 99 GLU A O 1
ATOM 788 N N . TYR A 1 100 ? 27.294 -5.052 -18.449 1.00 91.69 100 TYR A N 1
ATOM 789 C CA . TYR A 1 100 ? 26.350 -4.035 -18.909 1.00 91.69 100 TYR A CA 1
ATOM 790 C C . TYR A 1 100 ? 25.206 -3.809 -17.905 1.00 91.69 100 TYR A C 1
ATOM 792 O O . TYR A 1 100 ? 24.301 -4.646 -17.778 1.00 91.69 100 TYR A O 1
ATOM 800 N N . PRO A 1 101 ? 25.131 -2.632 -17.242 1.00 91.38 101 PRO A N 1
ATOM 801 C CA . PRO A 1 101 ? 24.096 -2.354 -16.242 1.00 91.38 101 PRO A CA 1
ATOM 802 C C . PRO A 1 101 ? 22.671 -2.413 -16.800 1.00 91.38 101 PRO A C 1
ATOM 804 O O . PRO A 1 101 ? 21.718 -2.682 -16.071 1.00 91.38 101 PRO A O 1
ATOM 807 N N . ARG A 1 102 ? 22.495 -2.167 -18.105 1.00 92.00 102 ARG A N 1
ATOM 808 C CA . ARG A 1 102 ? 21.177 -2.214 -18.747 1.00 92.00 102 ARG A CA 1
ATOM 809 C C . ARG A 1 102 ? 20.645 -3.629 -18.911 1.00 92.00 102 ARG A C 1
ATOM 811 O O . ARG A 1 102 ? 19.442 -3.821 -18.745 1.00 92.00 102 ARG A O 1
ATOM 818 N N . ASN A 1 103 ? 21.517 -4.593 -19.176 1.00 94.00 103 ASN A N 1
ATOM 819 C CA . ASN A 1 103 ? 21.166 -6.007 -19.252 1.00 94.00 103 ASN A CA 1
ATOM 820 C C . ASN A 1 103 ? 20.793 -6.524 -17.861 1.00 94.00 103 ASN A C 1
ATOM 822 O O . ASN A 1 103 ? 19.752 -7.154 -17.697 1.00 94.00 103 ASN A O 1
ATOM 826 N N . LYS A 1 104 ? 21.561 -6.136 -16.834 1.00 94.69 104 LYS A N 1
ATOM 827 C CA . LYS A 1 104 ? 21.208 -6.382 -15.427 1.00 94.69 104 LYS A CA 1
ATOM 828 C C . LYS A 1 104 ? 19.839 -5.792 -15.074 1.00 94.69 104 LYS A C 1
ATOM 830 O O . LYS A 1 104 ? 18.981 -6.510 -14.574 1.00 94.69 104 LYS A O 1
ATOM 835 N N . ALA A 1 105 ? 19.592 -4.518 -15.388 1.00 95.50 105 ALA A N 1
ATOM 836 C CA . ALA A 1 105 ? 18.309 -3.872 -15.102 1.00 95.50 105 ALA A CA 1
ATOM 837 C C . ALA A 1 105 ? 17.135 -4.509 -15.866 1.00 95.50 105 ALA A C 1
ATOM 839 O O . ALA A 1 105 ? 16.028 -4.597 -15.339 1.00 95.50 105 ALA A O 1
ATOM 840 N N . PHE A 1 106 ? 17.370 -4.973 -17.099 1.00 95.25 106 PHE A N 1
ATOM 841 C CA . PHE A 1 106 ? 16.401 -5.763 -17.851 1.00 95.25 106 PHE A CA 1
ATOM 842 C C . PHE A 1 106 ? 16.041 -7.034 -17.079 1.00 95.25 106 PHE A C 1
ATOM 844 O O . PHE A 1 106 ? 14.859 -7.247 -16.820 1.00 95.25 106 PHE A O 1
ATOM 851 N N . THR A 1 107 ? 17.020 -7.836 -16.666 1.00 95.38 107 THR A N 1
ATOM 852 C CA . THR A 1 107 ? 16.782 -9.082 -15.924 1.00 95.38 107 THR A CA 1
ATOM 853 C C . THR A 1 107 ? 16.075 -8.825 -14.598 1.00 95.38 107 THR A C 1
ATOM 855 O O . THR A 1 107 ? 15.022 -9.409 -14.346 1.00 95.38 107 THR A O 1
ATOM 858 N N . TRP A 1 108 ? 16.572 -7.879 -13.798 1.00 96.00 108 TRP A N 1
ATOM 859 C CA . TRP A 1 108 ? 15.966 -7.529 -12.514 1.00 96.00 108 TRP A CA 1
ATOM 860 C C . TRP A 1 108 ? 14.522 -7.061 -12.650 1.00 96.00 108 TRP A C 1
ATOM 862 O O . TRP A 1 108 ? 13.708 -7.409 -11.809 1.00 96.00 108 TRP A O 1
ATOM 872 N N . GLN A 1 109 ? 14.160 -6.363 -13.732 1.00 96.81 109 GLN A N 1
ATOM 873 C CA . GLN A 1 109 ? 12.772 -5.945 -13.941 1.00 96.81 109 GLN A CA 1
ATOM 874 C C . GLN A 1 109 ? 11.822 -7.144 -14.081 1.00 96.81 109 GLN A C 1
ATOM 876 O O . GLN A 1 109 ? 10.657 -7.022 -13.723 1.00 96.81 109 GLN A O 1
ATOM 881 N N . ARG A 1 110 ? 12.296 -8.295 -14.588 1.00 96.75 110 ARG A N 1
ATOM 882 C CA . ARG A 1 110 ? 11.492 -9.528 -14.695 1.00 96.75 110 ARG A CA 1
ATOM 883 C C . ARG A 1 110 ? 11.476 -10.297 -13.383 1.00 96.75 110 ARG A C 1
ATOM 885 O O . ARG A 1 110 ? 10.422 -10.791 -13.001 1.00 96.75 110 ARG A O 1
ATOM 892 N N . LEU A 1 111 ? 12.614 -10.368 -12.692 1.00 96.25 111 LEU A N 1
ATOM 893 C CA . LEU A 1 111 ? 12.688 -11.003 -11.375 1.00 96.25 111 LEU A CA 1
ATOM 894 C C . LEU A 1 111 ? 11.768 -10.293 -10.376 1.00 96.25 111 LEU A C 1
ATOM 896 O O . LEU A 1 111 ? 10.953 -10.943 -9.725 1.00 96.25 111 LEU A O 1
ATOM 900 N N . THR A 1 112 ? 11.813 -8.957 -10.326 1.00 98.19 112 THR A N 1
ATOM 901 C CA . THR A 1 112 ? 10.890 -8.186 -9.488 1.00 98.19 112 THR A CA 1
ATOM 902 C C . THR A 1 112 ? 9.450 -8.306 -9.962 1.00 98.19 112 THR A C 1
ATOM 904 O O . THR A 1 112 ? 8.567 -8.290 -9.122 1.00 98.19 112 THR A O 1
ATOM 907 N N . ALA A 1 113 ? 9.178 -8.489 -11.260 1.00 97.62 113 ALA A N 1
ATOM 908 C CA . ALA A 1 113 ? 7.810 -8.693 -11.743 1.00 97.62 113 ALA A CA 1
ATOM 909 C C . ALA A 1 113 ? 7.165 -9.958 -11.154 1.00 97.62 113 ALA A C 1
ATOM 911 O O . ALA A 1 113 ? 6.020 -9.904 -10.719 1.00 97.62 113 ALA A O 1
ATOM 912 N N . TRP A 1 114 ? 7.895 -11.079 -11.110 1.00 96.38 114 TRP A N 1
ATOM 913 C CA . TRP A 1 114 ? 7.401 -12.317 -10.495 1.00 96.38 114 TRP A CA 1
ATOM 914 C C . TRP A 1 114 ? 7.182 -12.164 -8.996 1.00 96.38 114 TRP A C 1
ATOM 916 O O . TRP A 1 114 ? 6.127 -12.532 -8.483 1.00 96.38 114 TRP A O 1
ATOM 926 N N . PHE A 1 115 ? 8.165 -11.582 -8.313 1.00 97.94 115 PHE A N 1
ATOM 927 C CA . PHE A 1 115 ? 8.074 -11.321 -6.883 1.00 97.94 115 PHE A CA 1
ATOM 928 C C . PHE A 1 115 ? 6.888 -10.402 -6.547 1.00 97.94 115 PHE A C 1
ATOM 930 O O . PHE A 1 115 ? 6.095 -10.713 -5.662 1.00 97.94 115 PHE A O 1
ATOM 937 N N . LEU A 1 116 ? 6.710 -9.317 -7.306 1.00 98.38 116 LEU A N 1
ATOM 938 C CA . LEU A 1 116 ? 5.604 -8.375 -7.141 1.00 98.38 116 LEU A CA 1
ATOM 939 C C . LEU A 1 116 ? 4.255 -8.983 -7.495 1.00 98.38 116 LEU A C 1
ATOM 941 O O . LEU A 1 116 ? 3.278 -8.643 -6.847 1.00 98.38 116 LEU A O 1
ATOM 945 N N . LEU A 1 117 ? 4.168 -9.874 -8.486 1.00 97.06 117 LEU A N 1
ATOM 946 C CA . LEU A 1 117 ? 2.900 -10.519 -8.821 1.00 97.06 117 LEU A CA 1
ATOM 947 C C . LEU A 1 117 ? 2.338 -11.266 -7.606 1.00 97.06 117 LEU A C 1
ATOM 949 O O . LEU A 1 117 ? 1.185 -11.061 -7.242 1.00 97.06 117 LEU A O 1
ATOM 953 N N . VAL A 1 118 ? 3.169 -12.076 -6.949 1.00 97.69 118 VAL A N 1
ATOM 954 C CA . VAL A 1 118 ? 2.769 -12.808 -5.739 1.00 97.69 118 VAL A CA 1
ATOM 955 C C . VAL A 1 118 ? 2.567 -11.846 -4.567 1.00 97.69 118 VAL A C 1
ATOM 957 O O . VAL A 1 118 ? 1.544 -11.904 -3.889 1.00 97.69 118 VAL A O 1
ATOM 960 N N . GLY A 1 119 ? 3.514 -10.930 -4.354 1.00 98.25 119 GLY A N 1
ATOM 961 C CA . GLY A 1 119 ? 3.493 -10.007 -3.224 1.00 98.25 119 GLY A CA 1
ATOM 962 C C . GLY A 1 119 ? 2.321 -9.023 -3.245 1.00 98.25 119 GLY A C 1
ATOM 963 O O . GLY A 1 119 ? 1.699 -8.813 -2.211 1.00 98.25 119 GLY A O 1
ATOM 964 N N . ILE A 1 120 ? 1.967 -8.464 -4.407 1.00 97.44 120 ILE A N 1
ATOM 965 C CA . ILE A 1 120 ? 0.824 -7.548 -4.556 1.00 97.44 120 ILE A CA 1
ATOM 966 C C . ILE A 1 120 ? -0.493 -8.302 -4.379 1.00 97.44 120 ILE A C 1
ATOM 968 O O . ILE A 1 120 ? -1.382 -7.788 -3.710 1.00 97.44 120 ILE A O 1
ATOM 972 N N . ILE A 1 121 ? -0.627 -9.519 -4.924 1.00 96.62 121 ILE A N 1
ATOM 973 C CA . ILE A 1 121 ? -1.829 -10.338 -4.699 1.00 96.62 121 ILE A CA 1
ATOM 974 C C . ILE A 1 121 ? -2.006 -10.603 -3.200 1.00 96.62 121 ILE A C 1
ATOM 976 O O . ILE A 1 121 ? -3.086 -10.359 -2.667 1.00 96.62 121 ILE A O 1
ATOM 980 N N . ALA A 1 122 ? -0.948 -11.039 -2.512 1.00 97.81 122 ALA A N 1
ATOM 981 C CA . ALA A 1 122 ? -0.988 -11.275 -1.071 1.00 97.81 122 ALA A CA 1
ATOM 982 C C . ALA A 1 122 ? -1.308 -9.993 -0.284 1.00 97.81 122 ALA A C 1
ATOM 984 O O . ALA A 1 122 ? -2.181 -10.008 0.579 1.00 97.81 122 ALA A O 1
ATOM 985 N N . HIS A 1 123 ? -0.656 -8.877 -0.619 1.00 96.56 123 HIS A N 1
ATOM 986 C CA . HIS A 1 123 ? -0.894 -7.571 -0.006 1.00 96.56 123 HIS A CA 1
ATOM 987 C C . HIS A 1 123 ? -2.352 -7.117 -0.159 1.00 96.56 123 HIS A C 1
ATOM 989 O O . HIS A 1 123 ? -2.995 -6.773 0.830 1.00 96.56 123 HIS A O 1
ATOM 995 N N . VAL A 1 124 ? -2.904 -7.169 -1.377 1.00 95.94 124 VAL A N 1
ATOM 996 C CA . VAL A 1 124 ? -4.294 -6.772 -1.640 1.00 95.94 124 VAL A CA 1
ATOM 997 C C . VAL A 1 124 ? -5.263 -7.705 -0.922 1.00 95.94 124 VAL A C 1
ATOM 999 O O . VAL A 1 124 ? -6.196 -7.219 -0.293 1.00 95.94 124 VAL A O 1
ATOM 1002 N N . ILE A 1 125 ? -5.048 -9.024 -0.955 1.00 96.25 125 ILE A N 1
ATOM 1003 C CA . ILE A 1 125 ? -5.911 -9.980 -0.242 1.00 96.25 125 ILE A CA 1
ATOM 1004 C C . ILE A 1 125 ? -5.930 -9.684 1.261 1.00 96.25 125 ILE A C 1
ATOM 1006 O O . ILE A 1 125 ? -7.007 -9.562 1.852 1.00 96.25 125 ILE A O 1
ATOM 1010 N N . GLN A 1 126 ? -4.749 -9.521 1.859 1.00 95.19 126 GLN A N 1
ATOM 1011 C CA . GLN A 1 126 ? -4.606 -9.262 3.285 1.00 95.19 126 GLN A CA 1
ATOM 1012 C C . GLN A 1 126 ? -5.323 -7.970 3.687 1.00 95.19 126 GLN A C 1
ATOM 1014 O O . GLN A 1 126 ? -6.200 -8.005 4.543 1.00 95.19 126 GLN A O 1
ATOM 1019 N N . MET A 1 127 ? -5.005 -6.847 3.042 1.00 93.31 127 MET A N 1
ATOM 1020 C CA . MET A 1 127 ? -5.503 -5.535 3.470 1.00 93.31 127 MET A CA 1
ATOM 1021 C C . MET A 1 127 ? -6.968 -5.310 3.077 1.00 93.31 127 MET A C 1
ATOM 1023 O O . MET A 1 127 ? -7.746 -4.751 3.843 1.00 93.31 127 MET A O 1
ATOM 1027 N N . ARG A 1 128 ? -7.381 -5.764 1.887 1.00 91.75 128 ARG A N 1
ATOM 1028 C CA . ARG A 1 128 ? -8.711 -5.448 1.347 1.00 91.75 128 ARG A CA 1
ATOM 1029 C C . ARG A 1 128 ? -9.806 -6.420 1.772 1.00 91.75 128 ARG A C 1
ATOM 1031 O O . ARG A 1 128 ? -10.976 -6.043 1.751 1.00 91.75 128 ARG A O 1
ATOM 1038 N N . PHE A 1 129 ? -9.460 -7.660 2.112 1.00 93.12 129 PHE A N 1
ATOM 1039 C CA . PHE A 1 129 ? -10.461 -8.701 2.358 1.00 93.12 129 PHE A CA 1
ATOM 1040 C C . PHE A 1 129 ? -10.324 -9.363 3.726 1.00 93.12 129 PHE A C 1
ATOM 1042 O O . PHE A 1 129 ? -11.344 -9.615 4.364 1.00 93.12 129 PHE A O 1
ATOM 1049 N N . ILE A 1 130 ? -9.099 -9.637 4.187 1.00 93.44 130 ILE A N 1
ATOM 1050 C CA . ILE A 1 130 ? -8.878 -10.327 5.468 1.00 93.44 130 ILE A CA 1
ATOM 1051 C C . ILE A 1 130 ? -8.946 -9.345 6.636 1.00 93.44 130 ILE A C 1
ATOM 1053 O O . ILE A 1 130 ? -9.696 -9.565 7.588 1.00 93.44 130 ILE A O 1
ATOM 1057 N N . GLU A 1 131 ? -8.173 -8.264 6.555 1.00 93.19 131 GLU A N 1
ATOM 1058 C CA . GLU A 1 131 ? -8.005 -7.308 7.649 1.00 93.19 131 GLU A CA 1
ATOM 1059 C C . GLU A 1 131 ? -8.940 -6.103 7.577 1.00 93.19 131 GLU A C 1
ATOM 1061 O O . GLU A 1 131 ? -9.018 -5.341 8.541 1.00 93.19 131 GLU A O 1
ATOM 1066 N N . TYR A 1 132 ? -9.717 -5.994 6.494 1.00 94.94 132 TYR A N 1
ATOM 1067 C CA . TYR A 1 132 ? -10.648 -4.893 6.266 1.00 94.94 132 TYR A CA 1
ATOM 1068 C C . TYR A 1 132 ? -11.544 -4.633 7.498 1.00 94.94 132 TYR A C 1
ATOM 1070 O O . TYR A 1 132 ? -12.182 -5.578 7.995 1.00 94.94 132 TYR A O 1
ATOM 1078 N N . PRO A 1 133 ? -11.635 -3.379 7.985 1.00 96.69 133 PRO A N 1
ATOM 1079 C CA . PRO A 1 133 ? -12.406 -3.045 9.178 1.00 96.69 133 PRO A CA 1
ATOM 1080 C C . PRO A 1 133 ? -13.872 -3.490 9.075 1.00 96.69 133 PRO A C 1
ATOM 1082 O O . PRO A 1 133 ? -14.564 -3.198 8.092 1.00 96.69 133 PRO A O 1
ATOM 1085 N N . SER A 1 134 ? -14.384 -4.188 10.094 1.00 96.31 134 SER A N 1
ATOM 1086 C CA . SER A 1 134 ? -15.839 -4.321 10.241 1.00 96.31 134 SER A CA 1
ATOM 1087 C C . SER A 1 134 ? -16.420 -2.977 10.654 1.00 96.31 134 SER A C 1
ATOM 1089 O O . SER A 1 134 ? -15.730 -2.163 11.257 1.00 96.31 134 SER A O 1
ATOM 1091 N N . SER A 1 135 ? -17.681 -2.724 10.318 1.00 95.88 135 SER A N 1
ATOM 1092 C CA . SER A 1 135 ? -18.347 -1.488 10.719 1.00 95.88 135 SER A CA 1
ATOM 1093 C C . SER A 1 135 ? -19.788 -1.736 11.120 1.00 95.88 135 SER A C 1
ATOM 1095 O O . SER A 1 135 ? -20.405 -2.697 10.658 1.00 95.88 135 SER A O 1
ATOM 1097 N N . ALA A 1 136 ? -20.295 -0.868 11.986 1.00 95.88 136 ALA A N 1
ATOM 1098 C CA . ALA A 1 136 ? -21.698 -0.797 12.357 1.00 95.88 136 ALA A CA 1
ATOM 1099 C C . ALA A 1 136 ? -22.087 0.657 12.619 1.00 95.88 136 ALA A C 1
ATOM 1101 O O . ALA A 1 136 ? -21.233 1.506 12.883 1.00 95.88 136 ALA A O 1
ATOM 1102 N N . GLN A 1 137 ? -23.384 0.925 12.538 1.00 94.06 137 GLN A N 1
ATOM 1103 C CA . GLN A 1 137 ? -23.956 2.201 12.930 1.00 94.06 137 GLN A CA 1
ATOM 1104 C C . GLN A 1 137 ? -24.564 2.059 14.323 1.00 94.06 137 GLN A C 1
ATOM 1106 O O . GLN A 1 137 ? -25.297 1.101 14.568 1.00 94.06 137 GLN A O 1
ATOM 1111 N N . LEU A 1 138 ? -24.221 2.983 15.216 1.00 91.56 138 LEU A N 1
ATOM 1112 C CA . LEU A 1 138 ? -24.741 3.042 16.576 1.00 91.56 138 LEU A CA 1
ATOM 1113 C C . LEU A 1 138 ? -25.140 4.492 16.867 1.00 91.56 138 LEU A C 1
ATOM 1115 O O . LEU A 1 138 ? -24.282 5.370 16.993 1.00 91.56 138 LEU A O 1
ATOM 1119 N N . GLY A 1 139 ? -26.445 4.760 16.890 1.00 90.19 139 GLY A N 1
ATOM 1120 C CA . GLY A 1 139 ? -26.985 6.113 16.885 1.00 90.19 139 GLY A CA 1
ATOM 1121 C C . GLY A 1 139 ? -26.497 6.915 15.674 1.00 90.19 139 GLY A C 1
ATOM 1122 O O . GLY A 1 139 ? -26.700 6.545 14.515 1.00 90.19 139 GLY A O 1
ATOM 1123 N N . THR A 1 140 ? -25.830 8.038 15.936 1.00 89.62 140 THR A N 1
ATOM 1124 C CA . THR A 1 140 ? -25.284 8.921 14.893 1.00 89.62 140 THR A CA 1
ATOM 1125 C C . THR A 1 140 ? -23.857 8.567 14.474 1.00 89.62 140 THR A C 1
ATOM 1127 O O . THR A 1 140 ? -23.341 9.164 13.528 1.00 89.62 140 THR A O 1
ATOM 1130 N N . GLU A 1 141 ? -23.206 7.614 15.147 1.00 91.88 141 GLU A N 1
ATOM 1131 C CA . GLU A 1 141 ? -21.807 7.270 14.897 1.00 91.88 141 GLU A CA 1
ATOM 1132 C C . GLU A 1 141 ? -21.671 6.041 13.986 1.00 91.88 141 GLU A C 1
ATOM 1134 O O . GLU A 1 141 ? -22.373 5.03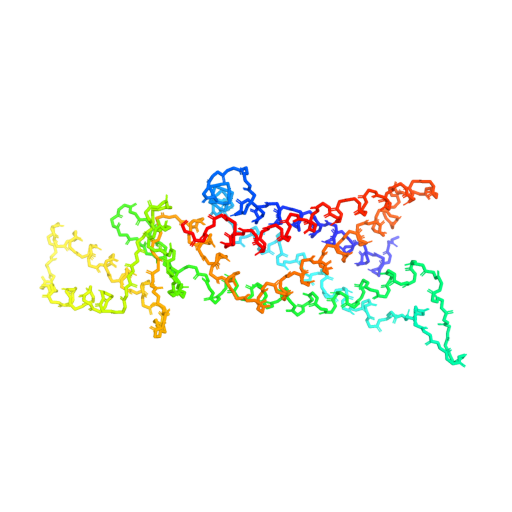8 14.129 1.00 91.88 141 GLU A O 1
ATOM 1139 N N . HIS A 1 142 ? -20.713 6.107 13.058 1.00 94.31 142 HIS A N 1
ATOM 1140 C CA . HIS A 1 142 ? -20.243 4.952 12.297 1.00 94.31 142 HIS A CA 1
ATOM 1141 C C . HIS A 1 142 ? -18.947 4.439 12.915 1.00 94.31 142 HIS A C 1
ATOM 1143 O O . HIS A 1 142 ? -17.895 5.069 12.797 1.00 94.31 142 HIS A O 1
ATOM 1149 N N . LEU A 1 143 ? -19.028 3.284 13.564 1.00 96.81 143 LEU A N 1
ATOM 1150 C CA . LEU A 1 143 ? -17.908 2.677 14.266 1.00 96.81 143 LEU A CA 1
ATOM 1151 C C . LEU A 1 143 ? -17.217 1.649 13.376 1.00 96.81 143 LEU A C 1
ATOM 1153 O O . LEU A 1 143 ? -17.871 0.891 12.660 1.00 96.81 143 LEU A O 1
ATOM 1157 N N . TYR A 1 144 ? -15.892 1.610 13.458 1.00 97.81 144 TYR A N 1
ATOM 1158 C CA . TYR A 1 144 ? -15.027 0.689 12.733 1.00 97.81 144 TYR A CA 1
ATOM 1159 C C . TYR A 1 144 ? -14.247 -0.167 13.720 1.00 97.81 144 TYR A C 1
ATOM 1161 O O . TYR A 1 144 ? -13.653 0.355 14.659 1.00 97.81 144 TYR A O 1
ATOM 1169 N N . VAL A 1 145 ? -14.226 -1.477 13.496 1.00 97.81 145 VAL A N 1
ATOM 1170 C CA . VAL A 1 145 ? -13.596 -2.452 14.385 1.00 97.81 145 VAL A CA 1
ATOM 1171 C C . VAL A 1 145 ? -12.439 -3.136 13.671 1.00 97.81 145 VAL A C 1
ATOM 1173 O O . VAL A 1 145 ? -12.599 -3.718 12.594 1.00 97.81 145 VAL A O 1
ATOM 1176 N N . VAL A 1 146 ? -11.273 -3.108 14.311 1.00 97.25 146 VAL A N 1
ATOM 1177 C CA . VAL A 1 146 ? -10.060 -3.805 13.866 1.00 97.25 146 VAL A CA 1
ATOM 1178 C C . VAL A 1 146 ? -9.489 -4.657 14.985 1.00 97.25 146 VAL A C 1
ATOM 1180 O O . VAL A 1 146 ? -9.736 -4.419 16.168 1.00 97.25 146 VAL A O 1
ATOM 1183 N N . ARG A 1 147 ? -8.751 -5.701 14.611 1.00 96.12 147 ARG A N 1
ATOM 1184 C CA . ARG A 1 147 ? -8.171 -6.654 15.557 1.00 96.12 147 ARG A CA 1
ATOM 1185 C C . ARG A 1 147 ? -6.694 -6.384 15.696 1.00 96.12 147 ARG A C 1
ATOM 1187 O O . ARG A 1 147 ? -5.975 -6.409 14.708 1.00 96.12 147 ARG A O 1
ATOM 1194 N N . LEU A 1 148 ? -6.276 -6.112 16.924 1.00 96.19 148 LEU A N 1
ATOM 1195 C CA . LEU A 1 148 ? -4.904 -5.741 17.232 1.00 96.19 148 LEU A CA 1
ATOM 1196 C C . LEU A 1 148 ? -4.327 -6.729 18.231 1.00 96.19 148 LEU A C 1
ATOM 1198 O O . LEU A 1 148 ? -5.012 -7.174 19.155 1.00 96.19 148 LEU A O 1
ATOM 1202 N N . ASN A 1 149 ? -3.049 -7.042 18.065 1.00 95.56 149 ASN A N 1
ATOM 1203 C CA . ASN A 1 149 ? -2.299 -7.776 19.069 1.00 95.56 149 ASN A CA 1
ATOM 1204 C C . ASN A 1 149 ? -2.039 -6.856 20.267 1.00 95.56 149 ASN A C 1
ATOM 1206 O O . ASN A 1 149 ? -1.657 -5.699 20.086 1.00 95.56 149 ASN A O 1
ATOM 1210 N N .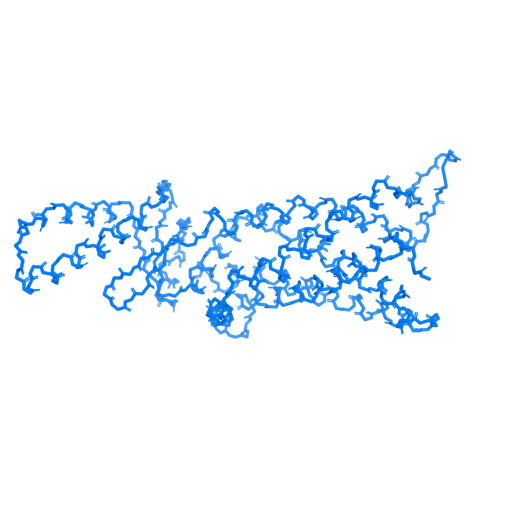 ARG A 1 150 ? -2.216 -7.355 21.492 1.00 93.75 150 ARG A N 1
ATOM 1211 C CA . ARG A 1 150 ? -1.936 -6.578 22.707 1.00 93.75 150 ARG A CA 1
ATOM 1212 C C . ARG A 1 150 ? -0.460 -6.180 22.754 1.00 93.75 150 ARG A C 1
ATOM 1214 O O . ARG A 1 150 ? 0.417 -6.995 22.471 1.00 93.75 150 ARG A O 1
ATOM 1221 N N . ASP A 1 151 ? -0.201 -4.932 23.127 1.00 93.56 151 ASP A N 1
ATOM 1222 C CA . ASP A 1 151 ? 1.131 -4.403 23.416 1.00 93.56 151 ASP A CA 1
ATOM 1223 C C . ASP A 1 151 ? 1.040 -3.267 24.447 1.00 93.56 151 ASP A C 1
ATOM 1225 O O . ASP A 1 151 ? -0.034 -2.703 24.666 1.00 93.56 151 ASP A O 1
ATOM 1229 N N . GLU A 1 152 ? 2.158 -2.957 25.105 1.00 89.75 152 GLU A N 1
ATOM 1230 C CA . GLU A 1 152 ? 2.213 -2.034 26.249 1.00 89.75 152 GLU A CA 1
ATOM 1231 C C . GLU A 1 152 ? 1.761 -0.607 25.911 1.00 89.75 152 GLU A C 1
ATOM 1233 O O . GLU A 1 152 ? 1.205 0.084 26.763 1.00 89.75 152 GLU A O 1
ATOM 1238 N N . GLY A 1 153 ? 1.968 -0.161 24.670 1.00 92.25 153 GLY A N 1
ATOM 1239 C CA . GLY A 1 153 ? 1.646 1.203 24.261 1.00 92.25 153 GLY A CA 1
ATOM 1240 C C . GLY A 1 153 ? 0.212 1.397 23.786 1.00 92.25 153 GLY A C 1
ATOM 1241 O O . GLY A 1 153 ? -0.220 2.532 23.617 1.00 92.25 153 GLY A O 1
ATOM 1242 N N . LEU A 1 154 ? -0.561 0.320 23.612 1.00 93.62 154 LEU A N 1
ATOM 1243 C CA . LEU A 1 154 ? -1.892 0.404 23.016 1.00 93.62 154 LEU A CA 1
ATOM 1244 C C . LEU A 1 154 ? -2.871 1.258 23.843 1.00 93.62 154 LEU A C 1
ATOM 1246 O O . LEU A 1 154 ? -3.654 2.012 23.271 1.00 93.62 154 LEU A O 1
ATOM 1250 N N . TYR A 1 155 ? -2.808 1.188 25.177 1.00 93.12 155 TYR A N 1
ATOM 1251 C CA . TYR A 1 155 ? -3.673 1.989 26.053 1.00 93.12 155 TYR A CA 1
ATOM 1252 C C . TYR A 1 155 ? -3.299 3.472 26.061 1.00 93.12 155 TYR A C 1
ATOM 1254 O O . TYR A 1 155 ? -4.187 4.324 26.082 1.00 93.12 155 TYR A O 1
ATOM 1262 N N . THR A 1 156 ? -2.009 3.803 26.028 1.00 93.81 156 THR A N 1
ATOM 1263 C CA . THR A 1 156 ? -1.564 5.198 25.898 1.00 93.81 156 THR A CA 1
ATOM 1264 C C . THR A 1 156 ? -1.994 5.753 24.543 1.00 93.81 156 THR A C 1
ATOM 1266 O O . THR A 1 156 ? -2.619 6.815 24.483 1.00 93.81 156 THR A O 1
ATOM 1269 N N . LEU A 1 157 ? -1.826 4.954 23.487 1.00 93.75 157 LEU A N 1
ATOM 1270 C CA . LEU 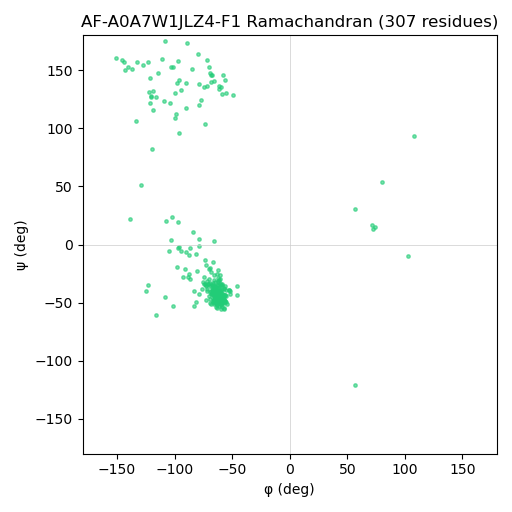A 1 157 ? -2.170 5.347 22.129 1.00 93.75 157 LEU A CA 1
ATOM 1271 C C . LEU A 1 157 ? -3.676 5.550 21.976 1.00 93.75 157 LEU A C 1
ATOM 1273 O O . LEU A 1 157 ? -4.107 6.478 21.300 1.00 93.75 157 LEU A O 1
ATOM 1277 N N . SER A 1 158 ? -4.484 4.724 22.646 1.00 95.56 158 SER A N 1
ATOM 1278 C CA . SER A 1 158 ? -5.946 4.856 22.655 1.00 95.56 158 SER A CA 1
ATOM 1279 C C . SER A 1 158 ? -6.408 6.225 23.146 1.00 95.56 158 SER A C 1
ATOM 1281 O O . SER A 1 158 ? -7.309 6.818 22.556 1.00 95.56 158 SER A O 1
ATOM 1283 N N . LYS A 1 159 ? -5.723 6.780 24.154 1.00 93.75 159 LYS A N 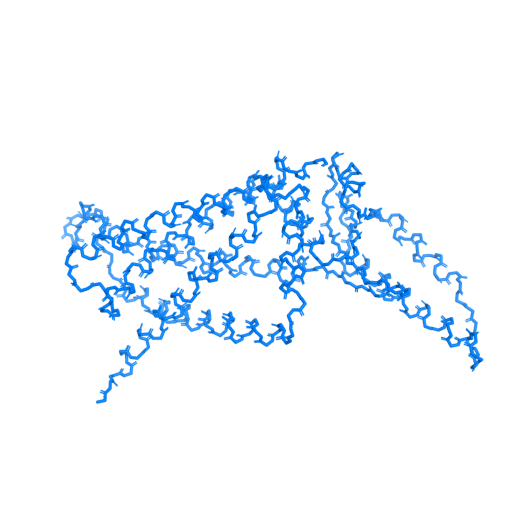1
ATOM 1284 C CA . LYS A 1 159 ? -6.013 8.111 24.700 1.00 93.75 159 LYS A CA 1
ATOM 1285 C C . LYS A 1 159 ? -5.538 9.232 23.780 1.00 93.75 159 LYS A C 1
ATOM 1287 O O . LYS A 1 159 ? -6.188 10.268 23.726 1.00 93.75 159 LYS A O 1
ATOM 1292 N N . ARG A 1 160 ? -4.421 9.025 23.077 1.00 91.50 160 ARG A N 1
ATOM 1293 C CA . ARG A 1 160 ? -3.833 9.992 22.137 1.00 91.50 160 ARG A CA 1
ATOM 1294 C C . ARG A 1 160 ? -4.644 10.103 20.842 1.00 91.50 160 ARG A C 1
ATOM 1296 O O . ARG A 1 160 ? -4.976 11.201 20.424 1.00 91.50 160 ARG A O 1
ATOM 1303 N N . ILE A 1 161 ? -5.003 8.966 20.244 1.00 91.81 161 ILE A N 1
ATOM 1304 C CA . ILE A 1 161 ? -5.679 8.889 18.937 1.00 91.81 161 ILE A CA 1
ATOM 1305 C C . ILE A 1 161 ? -7.212 8.884 19.067 1.00 91.81 161 ILE A C 1
ATOM 1307 O O . ILE A 1 161 ? -7.915 9.221 18.116 1.00 91.81 161 ILE A O 1
ATOM 1311 N N . GLY A 1 162 ? -7.748 8.514 20.234 1.00 92.88 162 GLY A N 1
ATOM 1312 C CA . GLY A 1 162 ? -9.189 8.510 20.494 1.00 92.88 162 GLY A CA 1
ATOM 1313 C C . GLY A 1 162 ? -9.910 7.287 19.924 1.00 92.88 162 GLY A C 1
ATOM 1314 O O . GLY A 1 162 ? -10.887 7.427 19.188 1.00 92.88 162 GLY A O 1
ATOM 1315 N N . PHE A 1 163 ? -9.441 6.084 20.263 1.00 95.81 163 PHE A N 1
ATOM 1316 C CA . PHE A 1 163 ? -10.145 4.826 19.976 1.00 95.81 163 PHE A CA 1
ATOM 1317 C C . PHE A 1 163 ? -10.386 4.033 21.261 1.00 95.81 163 PHE A C 1
ATOM 1319 O O . PHE A 1 163 ? -9.681 4.204 22.252 1.00 95.81 163 PHE A O 1
ATOM 1326 N N . GLU A 1 164 ? -11.374 3.146 21.246 1.00 96.69 164 GLU A N 1
ATOM 1327 C CA . GLU A 1 164 ? -11.718 2.306 22.394 1.00 96.69 164 GLU A CA 1
ATOM 1328 C C . GLU A 1 164 ? -11.170 0.888 22.228 1.00 96.69 164 GLU A C 1
ATOM 1330 O O . GLU A 1 164 ? -10.985 0.407 21.110 1.00 96.69 164 GLU A O 1
ATOM 1335 N N . ILE A 1 165 ? -10.907 0.206 23.343 1.00 96.81 165 ILE A N 1
ATOM 1336 C CA . ILE A 1 165 ? -10.363 -1.154 23.361 1.00 96.81 165 ILE A CA 1
ATOM 1337 C C . ILE A 1 165 ? -11.344 -2.066 24.087 1.00 96.81 165 ILE A C 1
ATOM 1339 O O . ILE A 1 165 ? -11.702 -1.807 25.235 1.00 96.81 165 ILE A O 1
ATOM 1343 N N . TYR A 1 166 ? -11.714 -3.159 23.426 1.00 95.69 166 TYR A N 1
ATOM 1344 C CA . TYR A 1 166 ? -12.589 -4.193 23.958 1.00 95.69 166 TYR A CA 1
ATOM 1345 C C . TYR A 1 166 ? -11.872 -5.543 23.967 1.00 95.69 166 TYR A C 1
ATOM 1347 O O . TYR A 1 166 ? -11.341 -6.002 22.949 1.00 95.69 166 TYR A O 1
ATOM 1355 N N . ASP A 1 167 ? -11.871 -6.204 25.119 1.00 95.00 167 ASP A N 1
ATOM 1356 C CA . ASP A 1 167 ? -11.470 -7.599 25.243 1.00 95.00 167 ASP A CA 1
ATOM 1357 C C . ASP A 1 167 ? -12.641 -8.573 25.039 1.00 95.00 167 ASP A C 1
ATOM 1359 O O . ASP A 1 167 ? -13.803 -8.187 24.901 1.00 95.00 167 ASP A O 1
ATOM 1363 N N . ALA A 1 168 ? -12.329 -9.870 25.001 1.00 93.56 168 ALA A N 1
ATOM 1364 C CA . ALA A 1 168 ? -13.329 -10.911 24.790 1.00 93.56 168 ALA A CA 1
ATOM 1365 C C . ALA A 1 168 ? -14.416 -10.931 25.880 1.00 93.56 168 ALA A C 1
ATOM 1367 O O . ALA A 1 168 ? -15.579 -11.180 25.566 1.00 93.56 168 ALA A O 1
ATOM 1368 N N . ASN A 1 169 ? -14.065 -10.624 27.133 1.00 93.69 169 ASN A N 1
ATOM 1369 C CA . ASN A 1 169 ? -15.014 -10.617 28.246 1.00 93.69 169 ASN A CA 1
ATOM 1370 C C . ASN A 1 169 ? -15.971 -9.425 28.136 1.00 93.69 169 ASN A C 1
ATOM 1372 O O . ASN A 1 169 ? -17.167 -9.571 28.377 1.00 93.69 169 ASN A O 1
ATOM 1376 N N . GLN A 1 170 ? -15.468 -8.257 27.736 1.00 94.31 170 GLN A N 1
ATOM 1377 C CA . GLN A 1 170 ? -16.275 -7.065 27.489 1.00 94.31 170 GLN A CA 1
ATOM 1378 C C . GLN A 1 170 ? -17.242 -7.283 26.321 1.00 94.31 170 GLN A C 1
ATOM 1380 O O . GLN A 1 170 ? -18.423 -6.970 26.455 1.00 94.31 170 GLN A O 1
ATOM 1385 N N . ILE A 1 171 ? -16.783 -7.879 25.214 1.00 93.69 171 ILE A N 1
ATOM 1386 C CA . ILE A 1 171 ? -17.655 -8.218 24.074 1.00 93.69 171 ILE A CA 1
ATOM 1387 C C . ILE A 1 171 ? -18.740 -9.214 24.504 1.00 93.69 171 ILE A C 1
ATOM 1389 O O . ILE A 1 171 ? -19.918 -9.016 24.208 1.00 93.69 171 ILE A O 1
ATOM 1393 N N . GLN A 1 172 ? -18.371 -10.253 25.259 1.00 93.31 172 GLN A N 1
ATOM 1394 C CA . GLN A 1 172 ? -19.332 -11.227 25.775 1.00 93.31 172 GLN A CA 1
ATOM 1395 C C . GLN A 1 172 ? -20.351 -10.582 26.722 1.00 93.31 172 GLN A C 1
ATOM 1397 O O . GLN A 1 172 ? -21.535 -10.910 26.662 1.00 93.31 172 GLN A O 1
ATOM 1402 N N . LYS A 1 173 ? -19.915 -9.646 27.570 1.00 93.50 173 LYS A N 1
ATOM 1403 C CA . LYS A 1 173 ? -20.807 -8.897 28.456 1.00 93.50 173 LYS A CA 1
ATOM 1404 C C . LYS A 1 173 ? -21.826 -8.079 27.660 1.00 93.50 173 LYS A C 1
ATOM 1406 O O . LYS A 1 173 ? -23.012 -8.216 27.922 1.00 93.50 173 LYS A O 1
ATOM 1411 N N . ILE A 1 174 ? -21.387 -7.325 26.647 1.00 91.38 174 ILE A N 1
ATOM 1412 C CA . ILE A 1 174 ? -22.279 -6.548 25.763 1.00 91.38 174 ILE A CA 1
ATOM 1413 C C . ILE A 1 174 ? -23.345 -7.452 25.134 1.00 91.38 174 ILE A C 1
ATOM 1415 O O . ILE A 1 174 ? -24.526 -7.110 25.118 1.00 91.38 174 ILE A O 1
ATOM 1419 N N . ARG A 1 175 ? -22.943 -8.636 24.657 1.00 91.44 175 ARG A N 1
ATOM 1420 C CA . ARG A 1 175 ? -23.871 -9.623 24.095 1.00 91.44 175 ARG A CA 1
ATOM 1421 C C . ARG A 1 175 ? -24.895 -10.105 25.128 1.00 91.44 175 ARG A C 1
ATOM 1423 O O . ARG A 1 175 ? -26.086 -10.170 24.831 1.00 91.44 175 ARG A O 1
ATOM 1430 N N . ASN A 1 176 ? -24.437 -10.474 26.321 1.00 91.75 176 ASN A N 1
ATOM 1431 C CA . ASN A 1 176 ? -25.312 -10.981 27.378 1.00 91.75 176 ASN A CA 1
ATOM 1432 C C . ASN A 1 176 ? -26.308 -9.910 27.843 1.00 91.75 176 ASN A C 1
ATOM 1434 O O . ASN A 1 176 ? -27.494 -10.206 27.993 1.00 91.75 176 ASN A O 1
ATOM 1438 N N . ASP A 1 177 ? -25.838 -8.672 28.005 1.00 88.19 177 ASP A N 1
ATOM 1439 C CA . ASP A 1 177 ? -26.664 -7.532 28.399 1.00 88.19 177 ASP A CA 1
ATOM 1440 C C . ASP A 1 177 ? -27.762 -7.288 27.346 1.00 88.19 177 ASP A C 1
ATOM 1442 O O . ASP A 1 177 ? -28.934 -7.163 27.701 1.00 88.19 177 ASP A O 1
ATOM 1446 N N . PHE A 1 178 ? -27.430 -7.359 26.050 1.00 85.25 178 PHE A N 1
ATOM 1447 C CA . PHE A 1 178 ? -28.408 -7.248 24.961 1.00 85.25 178 PHE A CA 1
ATOM 1448 C C . PHE A 1 178 ? -29.477 -8.354 24.983 1.00 85.25 178 PHE A C 1
ATOM 1450 O O . PHE A 1 178 ? -30.669 -8.064 24.884 1.00 85.25 178 PHE A O 1
ATOM 1457 N N . HIS A 1 179 ? -29.087 -9.622 25.159 1.00 81.75 179 HIS A N 1
ATOM 1458 C CA . HIS A 1 179 ? -30.056 -10.725 25.238 1.00 81.75 179 HIS A CA 1
ATOM 1459 C C . HIS A 1 179 ? -31.005 -10.602 26.433 1.00 81.75 179 HIS A C 1
ATOM 1461 O O . HIS A 1 179 ? -32.158 -11.016 26.341 1.00 81.75 179 HIS A O 1
ATOM 1467 N N . SER A 1 180 ? -30.540 -10.024 27.542 1.00 73.25 180 SER A N 1
ATOM 1468 C CA . SER A 1 180 ? -31.353 -9.854 28.749 1.00 73.25 180 SER A CA 1
ATOM 1469 C C . SER A 1 180 ? -32.439 -8.773 28.622 1.00 73.25 180 SER A C 1
ATOM 1471 O O . SER A 1 180 ? -33.390 -8.775 29.399 1.00 73.25 180 SER A O 1
ATOM 1473 N N . GLN A 1 181 ? -32.322 -7.874 27.638 1.00 69.62 181 GLN A N 1
ATOM 1474 C CA . GLN A 1 181 ? -33.172 -6.686 27.477 1.00 69.62 181 GLN A CA 1
ATOM 1475 C C . GLN A 1 181 ? -34.240 -6.821 26.374 1.00 69.62 181 GLN A C 1
ATOM 1477 O O . GLN A 1 181 ? -34.982 -5.875 26.112 1.00 69.62 181 GLN A O 1
ATOM 1482 N N . GLN A 1 182 ? -34.366 -7.985 25.726 1.00 65.69 182 GLN A N 1
ATOM 1483 C CA . GLN A 1 182 ? -35.377 -8.196 24.683 1.00 65.69 182 GLN A CA 1
ATOM 1484 C C . GLN A 1 182 ? -36.791 -8.329 25.280 1.00 65.69 182 GLN A C 1
ATOM 1486 O O . GLN A 1 182 ? -37.165 -9.372 25.813 1.00 65.69 182 GLN A O 1
ATOM 1491 N N . LEU A 1 183 ? -37.591 -7.266 25.162 1.00 63.34 183 LEU A N 1
ATOM 1492 C CA . LEU A 1 183 ? -39.013 -7.217 25.530 1.00 63.34 183 LEU A CA 1
ATOM 1493 C C . LEU A 1 183 ? -39.932 -7.446 24.307 1.00 63.34 183 LEU A C 1
ATOM 1495 O O . LEU A 1 183 ? -39.501 -7.236 23.169 1.00 63.34 183 LEU A O 1
ATOM 1499 N N . PRO A 1 184 ? -41.195 -7.882 24.505 1.00 61.28 184 PRO A N 1
ATOM 1500 C CA . PRO A 1 184 ? -42.134 -8.126 23.408 1.00 61.28 184 PRO A CA 1
ATOM 1501 C C . PRO A 1 184 ? -42.426 -6.854 22.597 1.00 61.28 184 PRO A C 1
ATOM 1503 O O . PRO A 1 184 ? -42.702 -5.791 23.149 1.00 61.28 184 PRO A O 1
ATOM 1506 N N . ILE A 1 185 ? -42.379 -6.987 21.269 1.00 64.19 185 ILE A N 1
ATOM 1507 C CA . ILE A 1 185 ? -42.559 -5.893 20.306 1.00 64.19 185 ILE A CA 1
ATOM 1508 C C . ILE A 1 185 ? -44.054 -5.549 20.201 1.00 64.19 185 ILE A C 1
ATOM 1510 O O . ILE A 1 185 ? -44.858 -6.420 19.869 1.00 64.19 185 ILE A O 1
ATOM 1514 N N . ASN A 1 186 ? -44.422 -4.286 20.440 1.00 71.75 186 ASN A N 1
ATOM 1515 C CA . ASN A 1 186 ? -45.704 -3.711 20.004 1.00 71.75 186 ASN A CA 1
ATOM 1516 C C . ASN A 1 186 ? -45.456 -2.707 18.843 1.00 71.75 186 ASN A C 1
ATOM 1518 O O . ASN A 1 186 ? -44.305 -2.482 18.478 1.00 71.75 186 ASN A O 1
ATOM 1522 N N . GLU A 1 187 ? -46.495 -2.140 18.217 1.00 78.06 187 GLU A N 1
ATOM 1523 C CA . GLU A 1 187 ? -46.354 -1.208 17.071 1.00 78.06 187 GLU A CA 1
ATOM 1524 C C . GLU A 1 187 ? -46.404 0.297 17.437 1.00 78.06 187 GLU A C 1
ATOM 1526 O O . GLU A 1 187 ? -46.660 1.142 16.580 1.00 78.06 187 GLU A O 1
ATOM 1531 N N . SER A 1 188 ? -46.175 0.671 18.697 1.00 83.44 188 SER A N 1
ATOM 1532 C CA . SER A 1 188 ? -46.142 2.072 19.135 1.00 83.44 188 SER A CA 1
ATOM 1533 C C . SER A 1 188 ? -44.886 2.799 18.629 1.00 83.44 188 SER A C 1
ATOM 1535 O O . SER A 1 188 ? -43.873 2.158 18.330 1.00 83.44 188 SER A O 1
ATOM 1537 N N . PRO A 1 189 ? -44.901 4.143 18.555 1.00 83.00 189 PRO A N 1
ATOM 1538 C CA . PRO A 1 189 ? -43.715 4.927 18.209 1.00 83.00 189 PRO A CA 1
ATOM 1539 C C . PRO A 1 189 ? -42.485 4.595 19.069 1.00 83.00 189 PRO A C 1
ATOM 1541 O O . PRO A 1 189 ? -41.380 4.483 18.544 1.00 83.00 189 PRO A O 1
ATOM 1544 N N . GLU A 1 190 ? -42.671 4.364 20.369 1.00 83.69 190 GLU A N 1
ATOM 1545 C CA . GLU A 1 190 ? -41.599 3.966 21.289 1.00 83.69 190 GLU A CA 1
ATOM 1546 C C . GLU A 1 190 ? -41.043 2.583 20.935 1.00 83.69 190 GLU A C 1
ATOM 1548 O O . GLU A 1 190 ? -39.832 2.368 20.946 1.00 83.69 190 GLU A O 1
ATOM 1553 N N . ALA A 1 191 ? -41.914 1.649 20.552 1.00 82.31 191 ALA A N 1
ATOM 1554 C CA . ALA A 1 191 ? -41.496 0.322 20.130 1.00 82.31 191 ALA A CA 1
ATOM 1555 C C . ALA A 1 191 ? -40.763 0.334 18.775 1.00 82.31 191 ALA A C 1
ATOM 1557 O O . ALA A 1 191 ? -39.873 -0.490 18.555 1.00 82.31 191 ALA A O 1
ATOM 1558 N N . LEU A 1 192 ? -41.073 1.284 17.883 1.00 84.62 192 LEU A N 1
ATOM 1559 C CA . LEU A 1 192 ? -40.316 1.498 16.644 1.00 84.62 192 LEU A CA 1
ATOM 1560 C C . LEU A 1 192 ? -38.897 2.012 16.920 1.00 84.62 192 LEU A C 1
ATOM 1562 O O . LEU A 1 192 ? -37.953 1.499 16.318 1.00 84.62 192 LEU A O 1
ATOM 1566 N N . ILE A 1 193 ? -38.738 2.960 17.851 1.00 85.19 193 ILE A N 1
ATOM 1567 C CA . ILE A 1 193 ? -37.419 3.439 18.298 1.00 85.19 193 ILE A CA 1
ATOM 1568 C C . ILE A 1 193 ? -36.633 2.283 18.924 1.00 85.19 193 ILE A C 1
ATOM 1570 O O . ILE A 1 193 ? -35.514 2.005 18.503 1.00 85.19 193 ILE A O 1
ATOM 1574 N N . GLN A 1 194 ? -37.251 1.523 19.831 1.00 84.75 194 GLN A N 1
ATOM 1575 C CA . GLN A 1 194 ? -36.605 0.369 20.457 1.00 84.75 194 GLN A CA 1
ATOM 1576 C C . GLN A 1 194 ? -36.188 -0.691 19.429 1.00 84.75 194 GLN A C 1
ATOM 1578 O O . GLN A 1 194 ? -35.125 -1.302 19.539 1.00 84.75 194 GLN A O 1
ATOM 1583 N N . LYS A 1 195 ? -37.016 -0.928 18.406 1.00 85.94 195 LYS A N 1
ATOM 1584 C CA . LYS A 1 195 ? -36.692 -1.848 17.311 1.00 85.94 195 LYS A CA 1
ATOM 1585 C C . LYS A 1 195 ? -35.487 -1.359 16.508 1.00 85.94 195 LYS A C 1
ATOM 1587 O O . LYS A 1 195 ? -34.653 -2.183 16.131 1.00 85.94 195 LYS A O 1
ATOM 1592 N N . GLN A 1 196 ? -35.393 -0.055 16.252 1.00 88.06 196 GLN A N 1
ATOM 1593 C CA . GLN A 1 196 ? -34.230 0.544 15.604 1.00 88.06 196 GLN A CA 1
ATOM 1594 C C . GLN A 1 196 ? -32.975 0.371 16.469 1.00 88.06 196 GLN A C 1
ATOM 1596 O O . GLN A 1 196 ? -31.994 -0.186 15.982 1.00 88.06 196 GLN A O 1
ATOM 1601 N N . GLU A 1 197 ? -33.026 0.740 17.749 1.00 87.75 197 GLU A N 1
ATOM 1602 C CA . GLU A 1 197 ? -31.912 0.571 18.694 1.00 87.75 197 GLU A CA 1
ATOM 1603 C C . GLU A 1 197 ? -31.455 -0.891 18.778 1.00 87.75 197 GLU A C 1
ATOM 1605 O O . GLU A 1 197 ? -30.265 -1.188 18.705 1.00 87.75 197 GLU A O 1
ATOM 1610 N N . ASN A 1 198 ? -32.396 -1.837 18.838 1.00 88.69 198 ASN A N 1
ATOM 1611 C CA . ASN A 1 198 ? -32.082 -3.265 18.856 1.00 88.69 198 ASN A CA 1
ATOM 1612 C C . ASN A 1 198 ? -31.421 -3.731 17.551 1.00 88.69 198 ASN A C 1
ATOM 1614 O O . ASN A 1 198 ? -30.533 -4.587 17.579 1.00 88.69 198 ASN A O 1
ATOM 1618 N N . SER A 1 199 ? -31.841 -3.187 16.406 1.00 90.25 199 SER A N 1
ATOM 1619 C CA . SER A 1 199 ? -31.217 -3.464 15.110 1.00 90.25 199 SER A CA 1
ATOM 1620 C C . SER A 1 199 ? -29.790 -2.911 15.046 1.00 90.25 199 SER A C 1
ATOM 1622 O O . SER A 1 199 ? -28.890 -3.603 14.567 1.00 90.25 199 SER A O 1
ATOM 1624 N N . GLU A 1 200 ? -29.570 -1.697 15.549 1.00 92.00 200 GLU A N 1
ATOM 1625 C CA . GLU A 1 200 ? -28.250 -1.063 15.640 1.00 92.00 200 GLU A CA 1
ATOM 1626 C C . GLU A 1 200 ? -27.320 -1.853 16.573 1.00 92.00 200 GLU A C 1
ATOM 1628 O O . GLU A 1 200 ? -26.212 -2.214 16.176 1.00 92.00 200 GLU A O 1
ATOM 1633 N N . LEU A 1 201 ? -27.797 -2.244 17.761 1.00 91.25 201 LEU A N 1
ATOM 1634 C CA . LEU A 1 201 ? -27.058 -3.086 18.710 1.00 91.25 201 LEU A CA 1
ATOM 1635 C C . LEU A 1 201 ? -26.730 -4.469 18.137 1.00 91.25 201 LEU A C 1
ATOM 1637 O O . LEU A 1 201 ? -25.619 -4.968 18.316 1.00 91.25 201 LEU A O 1
ATOM 1641 N N . THR A 1 202 ? -27.659 -5.079 17.397 1.00 92.00 202 THR A N 1
ATOM 1642 C CA . THR A 1 202 ? -27.407 -6.354 16.705 1.00 92.00 202 THR A CA 1
ATOM 1643 C C . THR A 1 202 ? -26.308 -6.192 15.655 1.00 92.00 202 THR A C 1
ATOM 1645 O O . THR A 1 202 ? -25.392 -7.015 15.581 1.00 92.00 202 THR A O 1
ATOM 1648 N N . GLY A 1 203 ? -26.361 -5.116 14.863 1.00 93.81 203 GLY A N 1
ATOM 1649 C CA . GLY A 1 203 ? -25.314 -4.773 13.902 1.00 93.81 203 GLY A CA 1
ATOM 1650 C C . GLY A 1 203 ? -23.963 -4.526 14.576 1.00 93.81 203 GLY A C 1
ATOM 1651 O O . GLY A 1 203 ? -22.935 -4.996 14.087 1.00 93.81 203 GLY A O 1
ATOM 1652 N N . TRP A 1 204 ? -23.966 -3.858 15.729 1.00 94.69 204 TRP A N 1
ATOM 1653 C CA . TRP A 1 204 ? -22.777 -3.589 16.530 1.00 94.69 204 TRP A CA 1
ATOM 1654 C C . TRP A 1 204 ? -22.120 -4.865 17.063 1.00 94.69 204 TRP A C 1
ATOM 1656 O O . TRP A 1 204 ? -20.929 -5.086 16.830 1.00 94.69 204 TRP A O 1
ATOM 1666 N N . ILE A 1 205 ? -22.895 -5.752 17.693 1.00 93.81 205 ILE A N 1
ATOM 1667 C CA . ILE A 1 205 ? -22.413 -7.059 18.162 1.00 93.81 205 ILE A CA 1
ATOM 1668 C C . ILE A 1 205 ? -21.874 -7.869 16.979 1.00 93.81 205 ILE A C 1
ATOM 1670 O O . ILE A 1 205 ? -20.774 -8.415 17.051 1.00 93.81 205 ILE A O 1
ATOM 1674 N N . HIS A 1 206 ? -22.589 -7.886 15.850 1.00 94.94 206 HIS A N 1
ATOM 1675 C CA . HIS A 1 206 ? -22.117 -8.566 14.647 1.00 94.94 206 HIS A CA 1
ATOM 1676 C C . HIS A 1 206 ? -20.778 -8.001 14.145 1.00 94.94 206 HIS A C 1
ATOM 1678 O O . HIS A 1 206 ? -19.883 -8.767 13.791 1.00 94.94 206 HIS A O 1
ATOM 1684 N N . ALA A 1 207 ? -20.594 -6.679 14.139 1.00 95.75 207 ALA A N 1
ATOM 1685 C CA . ALA A 1 207 ? -19.336 -6.055 13.732 1.00 95.75 207 ALA A CA 1
ATOM 1686 C C . ALA A 1 207 ? -18.182 -6.370 14.695 1.00 95.75 207 ALA A C 1
ATOM 1688 O O . ALA A 1 207 ? -17.067 -6.643 14.231 1.00 95.75 207 ALA A O 1
ATOM 1689 N N . LEU A 1 208 ? -18.450 -6.381 16.005 1.00 95.12 208 LEU A N 1
ATOM 1690 C CA . LEU A 1 208 ? -17.496 -6.804 17.027 1.00 95.12 208 LEU A CA 1
ATOM 1691 C C . LEU A 1 208 ? -17.100 -8.268 16.857 1.00 95.12 208 LEU A C 1
ATOM 1693 O O . LEU A 1 208 ? -15.946 -8.595 17.097 1.00 95.12 208 LEU A O 1
ATOM 1697 N N . GLU A 1 209 ? -18.007 -9.139 16.421 1.00 93.81 209 GLU A N 1
ATOM 1698 C CA . GLU A 1 209 ? -17.816 -10.595 16.425 1.00 93.81 209 GLU A CA 1
ATOM 1699 C C . GLU A 1 209 ? -17.529 -11.206 15.054 1.00 93.81 209 GLU A C 1
ATOM 1701 O O . GLU A 1 209 ? -17.184 -12.386 14.976 1.00 93.81 209 GLU A O 1
ATOM 1706 N N . LYS A 1 210 ? -17.597 -10.408 13.980 1.00 93.56 210 LYS A N 1
ATOM 1707 C CA . LYS A 1 210 ? -17.370 -10.835 12.587 1.00 93.56 210 LYS A CA 1
ATOM 1708 C C . LYS A 1 210 ? -16.129 -11.716 12.427 1.00 93.56 210 LYS A C 1
ATOM 1710 O O . LYS A 1 210 ? -16.109 -12.628 11.605 1.00 93.56 210 LYS A O 1
ATOM 1715 N N . ARG A 1 211 ? -15.082 -11.427 13.201 1.00 90.88 211 ARG A N 1
ATOM 1716 C CA . ARG A 1 211 ? -13.879 -12.255 13.336 1.00 90.88 211 ARG A CA 1
ATOM 1717 C C . ARG A 1 211 ? -13.730 -12.610 14.818 1.00 90.88 211 ARG A C 1
ATOM 1719 O O . ARG A 1 211 ? -13.829 -11.702 15.625 1.00 90.88 211 ARG A O 1
ATOM 1726 N N . PRO A 1 212 ? -13.505 -13.856 15.252 1.00 90.19 212 PRO A N 1
ATOM 1727 C CA . PRO A 1 212 ? -13.282 -14.151 16.674 1.00 90.19 212 PRO A CA 1
ATOM 1728 C C . PRO A 1 212 ? -11.927 -13.600 17.157 1.00 90.19 212 PRO A C 1
ATOM 1730 O O . PRO A 1 212 ? -10.991 -13.481 16.370 1.00 90.19 212 PRO A O 1
ATOM 1733 N N . LEU A 1 213 ? -11.824 -13.172 18.424 1.00 93.62 213 LEU A N 1
ATOM 1734 C CA . LEU A 1 213 ? -10.551 -12.711 19.009 1.00 93.62 213 LEU A CA 1
ATOM 1735 C C . LEU A 1 213 ? -9.640 -13.905 19.308 1.00 93.62 213 LEU A C 1
ATOM 1737 O O . LEU A 1 213 ? -10.085 -14.897 19.880 1.00 93.62 213 LEU A O 1
ATOM 1741 N N . GLN A 1 214 ? -8.357 -13.788 18.967 1.00 92.75 214 GLN A N 1
ATOM 1742 C CA . GLN A 1 214 ? -7.335 -14.709 19.464 1.00 92.75 214 GLN A CA 1
ATOM 1743 C C . GLN A 1 214 ? -6.920 -14.343 20.900 1.00 92.75 214 GLN A C 1
ATOM 1745 O O . GLN A 1 214 ? -7.158 -13.227 21.357 1.00 92.75 214 GLN A O 1
ATOM 1750 N N . ILE A 1 215 ? -6.256 -15.271 21.604 1.00 88.38 215 ILE A N 1
ATOM 1751 C CA . ILE A 1 215 ? -5.906 -15.150 23.037 1.00 88.38 215 ILE A CA 1
ATOM 1752 C C . ILE A 1 215 ? -5.187 -13.829 23.366 1.00 88.38 215 ILE A C 1
ATOM 1754 O O . ILE A 1 215 ? -5.473 -13.212 24.387 1.00 88.38 215 ILE A O 1
ATOM 1758 N N . ASN A 1 216 ? -4.282 -13.370 22.497 1.00 91.88 216 ASN A N 1
ATOM 1759 C CA . ASN A 1 216 ? -3.508 -12.144 22.712 1.00 91.88 216 ASN A CA 1
ATOM 1760 C C . ASN A 1 216 ? -4.022 -10.940 21.902 1.00 91.88 216 ASN A C 1
ATOM 1762 O O . ASN A 1 216 ? -3.262 -10.017 21.608 1.00 91.88 216 ASN A O 1
ATOM 1766 N N . GLN A 1 217 ? -5.294 -10.946 21.503 1.00 95.44 217 GLN A N 1
ATOM 1767 C CA . GLN A 1 217 ? -5.884 -9.869 20.714 1.00 95.44 217 GLN A CA 1
ATOM 1768 C C . GLN A 1 217 ? -6.921 -9.066 21.496 1.00 95.44 217 GLN A C 1
ATOM 1770 O O . GLN A 1 217 ? -7.483 -9.508 22.501 1.00 95.44 217 GLN A O 1
ATOM 1775 N N . VAL A 1 218 ? -7.164 -7.857 21.004 1.00 96.44 218 VAL A N 1
ATOM 1776 C CA . VAL A 1 218 ? -8.265 -6.981 21.404 1.00 96.44 218 VAL A CA 1
ATOM 1777 C C . VAL A 1 218 ? -8.951 -6.423 20.164 1.00 96.44 218 VAL A C 1
ATOM 1779 O O . VAL A 1 218 ? -8.363 -6.367 19.080 1.00 96.44 218 VAL A O 1
ATOM 1782 N N . ALA A 1 219 ? -10.208 -6.025 20.320 1.00 97.44 219 ALA A N 1
ATOM 1783 C CA . ALA A 1 219 ? -10.925 -5.257 19.320 1.00 97.44 219 ALA A CA 1
ATOM 1784 C C . ALA A 1 219 ? -10.699 -3.769 19.601 1.00 97.44 219 ALA A C 1
ATOM 1786 O O . ALA A 1 219 ? -11.069 -3.281 20.666 1.00 97.44 219 ALA A O 1
ATOM 1787 N N . ALA A 1 220 ? -10.077 -3.063 18.662 1.00 97.62 220 ALA A N 1
ATOM 1788 C CA . ALA A 1 220 ? -9.990 -1.612 18.702 1.00 97.62 220 ALA A CA 1
ATOM 1789 C C . ALA A 1 220 ? -11.123 -1.007 17.875 1.00 97.62 220 ALA A C 1
ATOM 1791 O O . ALA A 1 220 ? -11.380 -1.450 16.752 1.00 97.62 220 ALA A O 1
ATOM 1792 N N . VAL A 1 221 ? -11.793 -0.013 18.448 1.00 97.62 221 VAL A N 1
ATOM 1793 C CA . VAL A 1 221 ? -13.006 0.599 17.911 1.00 97.62 221 VAL A CA 1
ATOM 1794 C C . VAL A 1 221 ? -12.744 2.071 17.647 1.00 97.62 221 VAL A C 1
ATOM 1796 O O . VAL A 1 221 ? -12.488 2.842 18.570 1.00 97.62 221 VAL A O 1
ATOM 1799 N N . ALA A 1 222 ? -12.802 2.455 16.378 1.00 97.44 222 ALA A N 1
ATOM 1800 C CA . ALA A 1 222 ? -12.531 3.803 15.910 1.00 97.44 222 ALA A CA 1
ATOM 1801 C C . ALA A 1 222 ? -13.787 4.449 15.315 1.00 97.44 222 ALA A C 1
ATOM 1803 O O . ALA A 1 222 ? -14.594 3.782 14.670 1.00 97.44 222 ALA A O 1
ATOM 1804 N N . LYS A 1 223 ? -13.917 5.770 15.464 1.00 95.81 223 LYS A N 1
ATOM 1805 C CA . LYS A 1 223 ? -15.049 6.547 14.921 1.00 95.81 223 LYS A CA 1
ATOM 1806 C C . LYS A 1 223 ? -14.916 6.903 13.438 1.00 95.81 223 LYS A C 1
ATOM 1808 O O . LYS A 1 223 ? -15.828 7.465 12.844 1.00 95.81 223 LYS A O 1
ATOM 1813 N N . ASN A 1 224 ? -13.760 6.634 12.833 1.00 95.00 224 ASN A N 1
ATOM 1814 C CA . ASN A 1 224 ? -13.533 6.871 11.413 1.00 95.00 224 ASN A CA 1
ATOM 1815 C C . ASN A 1 224 ? -12.636 5.791 10.800 1.00 95.00 224 ASN A C 1
ATOM 1817 O O . ASN A 1 224 ? -11.867 5.120 11.494 1.00 95.00 224 ASN A O 1
ATOM 1821 N N . PHE A 1 225 ? -12.757 5.639 9.483 1.00 96.88 225 PHE A N 1
ATOM 1822 C CA . PHE A 1 225 ? -12.085 4.592 8.722 1.00 96.88 225 PHE A CA 1
ATOM 1823 C C . PHE A 1 225 ? -10.560 4.771 8.713 1.00 96.88 225 PHE A C 1
ATOM 1825 O O . PHE A 1 225 ? -9.829 3.800 8.877 1.00 96.88 225 PHE A O 1
ATOM 1832 N N . GLY A 1 226 ? -10.074 6.010 8.594 1.00 97.06 226 GLY A N 1
ATOM 1833 C CA . GLY A 1 226 ? -8.645 6.321 8.585 1.00 97.06 226 GLY A CA 1
ATOM 1834 C C . GLY A 1 226 ? -7.915 5.878 9.854 1.00 97.06 226 GLY A C 1
ATOM 1835 O O . GLY A 1 226 ? -6.836 5.302 9.756 1.00 97.06 226 GLY A O 1
ATOM 1836 N N . VAL A 1 227 ? -8.509 6.069 11.038 1.00 97.12 227 VAL A N 1
ATOM 1837 C CA . VAL A 1 227 ? -7.928 5.582 12.304 1.00 97.12 227 VAL A CA 1
ATOM 1838 C C . VAL A 1 227 ? -7.902 4.053 12.343 1.00 97.12 227 VAL A C 1
ATOM 1840 O O . VAL A 1 227 ? -6.899 3.474 12.751 1.00 97.12 227 VAL A O 1
ATOM 1843 N N . ALA A 1 228 ? -8.959 3.379 11.882 1.00 97.62 228 ALA A N 1
ATOM 1844 C CA . ALA A 1 228 ? -8.983 1.917 11.816 1.00 97.62 228 ALA A CA 1
ATOM 1845 C C . ALA A 1 228 ? -7.857 1.362 10.918 1.00 97.62 228 ALA A C 1
ATOM 1847 O O . ALA A 1 228 ? -7.130 0.452 11.322 1.00 97.62 228 ALA A O 1
ATOM 1848 N N . GLU A 1 229 ? -7.659 1.956 9.740 1.00 97.50 229 GLU A N 1
ATOM 1849 C CA . GLU A 1 229 ? -6.564 1.612 8.825 1.00 97.50 229 GLU A CA 1
ATOM 1850 C C . GLU A 1 229 ? -5.186 1.922 9.434 1.00 97.50 229 GLU A C 1
ATOM 1852 O O . GLU A 1 229 ? -4.280 1.092 9.363 1.00 97.50 229 GLU A O 1
ATOM 1857 N N . LEU A 1 230 ? -5.032 3.068 10.109 1.00 96.88 230 LEU A N 1
ATOM 1858 C CA . LEU A 1 230 ? -3.786 3.450 10.784 1.00 96.88 230 LEU A CA 1
ATOM 1859 C C . LEU A 1 230 ? -3.378 2.402 11.829 1.00 96.88 230 LEU A C 1
ATOM 1861 O O . LEU A 1 230 ? -2.214 2.000 11.900 1.00 96.88 230 LEU A O 1
ATOM 1865 N N . LEU A 1 231 ? -4.344 1.923 12.618 1.00 97.06 231 LEU A N 1
ATOM 1866 C CA . LEU A 1 231 ? -4.127 0.896 13.636 1.00 97.06 231 LEU A CA 1
ATOM 1867 C C . LEU A 1 231 ? -3.758 -0.461 13.024 1.00 97.06 231 LEU A C 1
ATOM 1869 O O . LEU A 1 231 ? -2.884 -1.145 13.555 1.00 97.06 231 LEU A O 1
ATOM 1873 N N . MET A 1 232 ? -4.364 -0.835 11.896 1.00 96.44 232 MET A N 1
ATOM 1874 C CA . MET A 1 232 ? -4.002 -2.052 11.163 1.00 96.44 232 MET A CA 1
ATOM 1875 C C . MET A 1 232 ? -2.567 -1.982 10.614 1.00 96.44 232 MET A C 1
ATOM 1877 O O . MET A 1 232 ? -1.795 -2.936 10.761 1.00 96.44 232 MET A O 1
ATOM 1881 N N . VAL A 1 233 ? -2.183 -0.853 10.008 1.00 95.62 233 VAL A N 1
ATOM 1882 C CA . VAL A 1 233 ? -0.818 -0.637 9.498 1.00 95.62 233 VAL A CA 1
ATOM 1883 C C . VAL A 1 233 ? 0.191 -0.668 10.649 1.00 95.62 233 VAL A C 1
ATOM 1885 O O . VAL A 1 233 ? 1.215 -1.350 10.560 1.00 95.62 233 VAL A O 1
ATOM 1888 N N . ARG A 1 234 ? -0.130 -0.009 11.771 1.00 95.31 234 ARG A N 1
ATOM 1889 C CA . ARG A 1 234 ? 0.656 -0.074 13.010 1.00 95.31 234 ARG A CA 1
ATOM 1890 C C . ARG A 1 234 ? 0.856 -1.514 13.476 1.00 95.31 234 ARG A C 1
ATOM 1892 O O . ARG A 1 234 ? 1.989 -1.894 13.758 1.00 95.31 234 ARG A O 1
ATOM 1899 N N . ASP A 1 235 ? -0.216 -2.301 13.585 1.00 96.12 235 ASP A N 1
ATOM 1900 C CA . ASP A 1 235 ? -0.136 -3.673 14.102 1.00 96.12 235 ASP A CA 1
ATOM 1901 C C . ASP A 1 235 ? 0.716 -4.570 13.199 1.00 96.12 235 ASP A C 1
ATOM 1903 O O . ASP A 1 235 ? 1.567 -5.318 13.686 1.00 96.12 235 ASP A O 1
ATOM 1907 N N . THR A 1 236 ? 0.568 -4.403 11.881 1.00 95.69 236 THR A N 1
ATOM 1908 C CA . THR A 1 236 ? 1.334 -5.129 10.862 1.00 95.69 236 THR A CA 1
ATOM 1909 C C . THR A 1 236 ? 2.840 -4.923 11.032 1.00 95.69 236 THR A C 1
ATOM 1911 O O . THR A 1 236 ? 3.607 -5.890 11.037 1.00 95.69 236 THR A O 1
ATOM 1914 N N . PHE A 1 237 ? 3.279 -3.676 11.223 1.00 95.62 237 PHE A N 1
ATOM 1915 C CA . PHE A 1 237 ? 4.700 -3.332 11.331 1.00 95.62 237 PHE A CA 1
ATOM 1916 C C . PHE A 1 237 ? 5.298 -3.502 12.734 1.00 95.62 237 PHE A C 1
ATOM 1918 O O . PHE A 1 237 ? 6.458 -3.154 12.953 1.00 95.62 237 PHE A O 1
ATOM 1925 N N . LYS A 1 238 ? 4.575 -4.133 13.668 1.00 94.00 238 LYS A N 1
ATOM 1926 C CA . LYS A 1 238 ? 5.195 -4.711 14.874 1.00 94.00 238 LYS A CA 1
ATOM 1927 C C . LYS A 1 238 ? 6.009 -5.961 14.557 1.00 94.00 238 LYS A C 1
ATOM 1929 O O . LYS A 1 238 ? 6.992 -6.246 15.236 1.00 94.00 238 LYS A O 1
ATOM 1934 N N . SER A 1 239 ? 5.593 -6.722 13.542 1.00 95.00 239 SER A N 1
ATOM 1935 C CA . SER A 1 239 ? 6.221 -7.993 13.182 1.00 95.00 239 SER A CA 1
ATOM 1936 C C . SER A 1 239 ? 7.513 -7.771 12.383 1.00 95.00 239 SER A C 1
ATOM 1938 O O . SER A 1 239 ? 7.447 -7.243 11.268 1.00 95.00 239 SER A O 1
ATOM 1940 N N . PRO A 1 240 ? 8.684 -8.240 12.865 1.00 95.75 240 PRO A N 1
ATOM 1941 C CA . PRO A 1 240 ? 9.945 -8.119 12.127 1.00 95.75 240 PRO A CA 1
ATOM 1942 C C . PRO A 1 240 ? 9.902 -8.790 10.749 1.00 95.75 240 PRO A C 1
ATOM 1944 O O . PRO A 1 240 ? 10.489 -8.294 9.790 1.00 95.75 240 PRO A O 1
ATOM 1947 N N . ILE A 1 241 ? 9.165 -9.900 10.632 1.00 97.00 241 ILE A N 1
ATOM 1948 C CA . ILE A 1 241 ? 8.990 -10.616 9.363 1.00 97.00 241 ILE A CA 1
ATOM 1949 C C . ILE A 1 241 ? 8.237 -9.731 8.366 1.00 97.00 241 ILE A C 1
ATOM 1951 O O . ILE A 1 241 ? 8.666 -9.598 7.221 1.00 97.00 241 ILE A O 1
ATOM 1955 N N . MET A 1 242 ? 7.152 -9.083 8.803 1.00 96.88 242 MET A N 1
ATOM 1956 C CA . MET A 1 242 ? 6.377 -8.190 7.938 1.00 96.88 242 MET A CA 1
ATOM 1957 C C . MET A 1 242 ? 7.208 -6.984 7.511 1.00 96.88 242 MET A C 1
ATOM 1959 O O . MET A 1 242 ? 7.200 -6.646 6.332 1.00 96.88 242 MET A O 1
ATOM 1963 N N . ILE A 1 243 ? 7.996 -6.395 8.414 1.00 97.69 243 ILE A N 1
ATOM 1964 C CA . ILE A 1 243 ? 8.914 -5.297 8.080 1.00 97.69 243 ILE A CA 1
ATOM 1965 C C . ILE A 1 243 ? 9.871 -5.695 6.947 1.00 97.69 243 ILE A C 1
ATOM 1967 O O . ILE A 1 243 ? 10.009 -4.958 5.968 1.00 97.69 243 ILE A O 1
ATOM 1971 N N . VAL A 1 244 ? 10.520 -6.860 7.047 1.00 98.06 244 VAL A N 1
ATOM 1972 C CA . VAL A 1 244 ? 11.472 -7.334 6.027 1.00 98.06 244 VAL A CA 1
ATOM 1973 C C . VAL A 1 244 ? 10.766 -7.614 4.700 1.00 98.06 244 VAL A C 1
ATOM 1975 O O . VAL A 1 244 ? 11.223 -7.149 3.653 1.00 98.06 244 VAL A O 1
ATOM 1978 N N . LEU A 1 245 ? 9.637 -8.331 4.732 1.00 97.75 245 LEU A N 1
ATOM 1979 C CA . LEU A 1 245 ? 8.874 -8.673 3.530 1.00 97.75 245 LEU A CA 1
ATOM 1980 C C . LEU A 1 245 ? 8.357 -7.424 2.808 1.00 97.75 245 LEU A C 1
ATOM 1982 O O . LEU A 1 245 ? 8.556 -7.292 1.600 1.00 97.75 245 LEU A O 1
ATOM 1986 N N . TYR A 1 246 ? 7.749 -6.485 3.535 1.00 98.19 246 TYR A N 1
ATOM 1987 C CA . TYR A 1 246 ? 7.245 -5.239 2.959 1.00 98.19 246 TYR A CA 1
ATOM 1988 C C . TYR A 1 246 ? 8.374 -4.313 2.501 1.00 98.19 246 TYR A C 1
ATOM 1990 O O . TYR A 1 246 ? 8.227 -3.664 1.468 1.00 98.19 246 TYR A O 1
ATOM 1998 N N . SER A 1 247 ? 9.528 -4.300 3.178 1.00 98.62 247 SER A N 1
ATOM 1999 C CA . SER A 1 247 ? 10.703 -3.550 2.707 1.00 98.62 247 SER A CA 1
ATOM 2000 C C . SER A 1 247 ? 11.184 -4.083 1.356 1.00 98.62 247 SER A C 1
ATOM 2002 O O . SER A 1 247 ? 11.403 -3.311 0.422 1.00 98.62 247 SER A O 1
ATOM 2004 N N . ALA A 1 248 ? 11.286 -5.409 1.211 1.00 98.69 248 ALA A N 1
ATOM 2005 C CA . ALA A 1 248 ? 11.620 -6.035 -0.066 1.00 98.69 248 ALA A CA 1
ATOM 2006 C C . ALA A 1 248 ? 10.558 -5.738 -1.139 1.00 98.69 248 ALA A C 1
ATOM 2008 O O . ALA A 1 248 ? 10.913 -5.432 -2.279 1.00 98.69 248 ALA A O 1
ATOM 2009 N N . LEU A 1 249 ? 9.268 -5.778 -0.778 1.00 98.62 249 LEU A N 1
ATOM 2010 C CA . LEU A 1 249 ? 8.152 -5.470 -1.676 1.00 98.62 249 LEU A CA 1
ATOM 2011 C C . LEU A 1 249 ? 8.205 -4.030 -2.196 1.00 98.62 249 LEU A C 1
ATOM 2013 O O . LEU A 1 249 ? 8.139 -3.826 -3.408 1.00 98.62 249 LEU A O 1
ATOM 2017 N N . VAL A 1 250 ? 8.402 -3.049 -1.312 1.00 98.75 250 VAL A N 1
ATOM 2018 C CA . VAL A 1 250 ? 8.533 -1.627 -1.667 1.00 98.75 250 VAL A CA 1
ATOM 2019 C C . VAL A 1 250 ? 9.741 -1.399 -2.570 1.00 98.75 250 VAL A C 1
ATOM 2021 O O . VAL A 1 250 ? 9.607 -0.789 -3.631 1.00 98.75 250 VAL A O 1
ATOM 2024 N N . LEU A 1 251 ? 10.912 -1.933 -2.210 1.00 98.81 251 LEU A N 1
ATOM 2025 C CA . LEU A 1 251 ? 12.123 -1.775 -3.020 1.00 98.81 251 LEU A CA 1
ATOM 2026 C C . LEU A 1 251 ? 11.968 -2.411 -4.408 1.00 98.81 251 LEU A C 1
ATOM 2028 O O . LEU A 1 251 ? 12.354 -1.809 -5.415 1.00 98.81 251 LEU A O 1
ATOM 2032 N N . ALA A 1 252 ? 11.357 -3.596 -4.484 1.00 98.88 252 ALA A N 1
ATOM 2033 C CA . ALA A 1 252 ? 11.057 -4.250 -5.751 1.00 98.88 252 ALA A CA 1
ATOM 2034 C C . ALA A 1 252 ? 10.058 -3.440 -6.593 1.00 98.88 252 ALA A C 1
ATOM 2036 O O . ALA A 1 252 ? 10.279 -3.294 -7.798 1.00 98.88 252 ALA A O 1
ATOM 2037 N N . ALA A 1 253 ? 9.002 -2.892 -5.979 1.00 98.75 253 ALA A N 1
ATOM 2038 C CA . ALA A 1 253 ? 7.973 -2.087 -6.641 1.00 98.75 253 ALA A CA 1
ATOM 2039 C C . ALA A 1 253 ? 8.561 -0.793 -7.207 1.00 98.75 253 ALA A C 1
ATOM 2041 O O . ALA A 1 253 ? 8.377 -0.501 -8.391 1.00 98.75 253 ALA A O 1
ATOM 2042 N N . CYS A 1 254 ? 9.346 -0.068 -6.407 1.00 98.75 254 CYS A N 1
ATOM 2043 C CA . CYS A 1 254 ? 10.049 1.135 -6.837 1.00 98.75 254 CYS A CA 1
ATOM 2044 C C . CYS A 1 254 ? 11.024 0.825 -7.978 1.00 98.75 254 CYS A C 1
ATOM 2046 O O . CYS A 1 254 ? 10.985 1.480 -9.021 1.00 98.75 254 CYS A O 1
ATOM 2048 N N . PHE A 1 255 ? 11.856 -0.211 -7.844 1.00 98.75 255 PHE A N 1
ATOM 2049 C CA . PHE A 1 255 ? 12.765 -0.600 -8.920 1.00 98.75 255 PHE A CA 1
ATOM 2050 C C . PHE A 1 255 ? 12.008 -0.952 -10.211 1.00 98.75 255 PHE A C 1
ATOM 2052 O O . PHE A 1 255 ? 12.338 -0.441 -11.285 1.00 98.75 255 PHE A O 1
ATOM 2059 N N . HIS A 1 256 ? 10.980 -1.803 -10.120 1.00 98.62 256 HIS A N 1
ATOM 2060 C CA . HIS A 1 256 ? 10.180 -2.230 -11.266 1.00 98.62 256 HIS A CA 1
ATOM 2061 C C . HIS A 1 256 ? 9.499 -1.039 -11.950 1.00 98.62 256 HIS A C 1
ATOM 2063 O O . HIS A 1 256 ? 9.621 -0.868 -13.168 1.00 98.62 256 HIS A O 1
ATOM 2069 N N . GLY A 1 257 ? 8.830 -0.201 -11.156 1.00 98.44 257 GLY A N 1
ATOM 2070 C CA . GLY A 1 257 ? 8.076 0.960 -11.602 1.00 98.44 257 GLY A CA 1
ATOM 2071 C C . GLY A 1 257 ? 8.961 2.007 -12.265 1.00 98.44 257 GLY A C 1
ATOM 2072 O O . GLY A 1 257 ? 8.742 2.344 -13.426 1.00 98.44 257 GLY A O 1
ATOM 2073 N N . PHE A 1 258 ? 10.014 2.482 -11.597 1.00 98.69 258 PHE A N 1
ATOM 2074 C CA . PHE A 1 258 ? 10.837 3.579 -12.119 1.00 98.69 258 PHE A CA 1
ATOM 2075 C C . PHE A 1 258 ? 11.782 3.154 -13.253 1.00 98.69 258 PHE A C 1
ATOM 2077 O O . PHE A 1 258 ? 11.995 3.921 -14.199 1.00 98.69 258 PHE A O 1
ATOM 2084 N N . ASN A 1 259 ? 12.288 1.914 -13.253 1.00 98.19 259 ASN A N 1
ATOM 2085 C CA . ASN A 1 259 ? 12.984 1.382 -14.431 1.00 98.19 259 ASN A CA 1
ATOM 2086 C C . ASN A 1 259 ? 12.006 1.194 -15.614 1.00 98.19 259 ASN A C 1
ATOM 2088 O O . ASN A 1 259 ? 12.349 1.478 -16.769 1.00 98.19 259 ASN A O 1
ATOM 2092 N N . GLY A 1 260 ? 10.765 0.783 -15.333 1.00 97.50 260 GLY A N 1
ATOM 2093 C CA . GLY A 1 260 ? 9.659 0.742 -16.292 1.00 97.50 260 GLY A CA 1
ATOM 2094 C C . GLY A 1 260 ? 9.285 2.118 -16.851 1.00 97.50 260 GLY A C 1
ATOM 2095 O O . GLY A 1 260 ? 9.108 2.253 -18.063 1.00 97.50 260 GLY A O 1
ATOM 2096 N N . LEU A 1 261 ? 9.246 3.152 -16.009 1.00 98.06 261 LEU A N 1
ATOM 2097 C CA . LEU A 1 261 ? 8.980 4.538 -16.394 1.00 98.06 261 LEU A CA 1
ATOM 2098 C C . LEU A 1 261 ? 10.028 5.025 -17.392 1.00 98.06 261 LEU A C 1
ATOM 2100 O O . LEU A 1 261 ? 9.683 5.468 -18.485 1.00 98.06 261 LEU A O 1
ATOM 2104 N N . TRP A 1 262 ? 11.313 4.863 -17.062 1.00 97.75 262 TRP A N 1
ATOM 2105 C CA . TRP A 1 262 ? 12.406 5.254 -17.950 1.00 97.75 262 TRP A CA 1
ATOM 2106 C C . TRP A 1 262 ? 12.327 4.548 -19.313 1.00 97.75 262 TRP A C 1
ATOM 2108 O O . TRP A 1 262 ? 12.381 5.207 -20.353 1.00 97.75 262 TRP A O 1
ATOM 2118 N N . THR A 1 263 ? 12.136 3.222 -19.331 1.00 95.88 263 THR A N 1
ATOM 2119 C CA . THR A 1 263 ? 11.993 2.476 -20.598 1.00 95.88 263 THR A CA 1
ATOM 2120 C C . THR A 1 263 ? 10.738 2.868 -21.381 1.00 95.88 263 THR A C 1
ATOM 2122 O O . THR A 1 263 ? 10.765 2.872 -22.613 1.00 95.88 263 THR A O 1
ATOM 2125 N N . SER A 1 264 ? 9.653 3.234 -20.697 1.00 97.31 264 SER A N 1
ATOM 2126 C CA . SER A 1 264 ? 8.425 3.719 -21.330 1.00 97.31 264 SER A CA 1
ATOM 2127 C C . SER A 1 264 ? 8.658 5.069 -22.010 1.00 97.31 264 SER A C 1
ATOM 2129 O O . SER A 1 264 ? 8.328 5.200 -23.184 1.00 97.31 264 SER A O 1
ATOM 2131 N N . MET A 1 265 ? 9.322 6.027 -21.357 1.00 97.56 265 MET A N 1
ATOM 2132 C CA . MET A 1 265 ? 9.629 7.339 -21.956 1.00 97.56 265 MET A CA 1
ATOM 2133 C C . MET A 1 265 ? 10.404 7.224 -23.279 1.00 97.56 265 MET A C 1
ATOM 2135 O O . MET A 1 265 ? 10.131 7.963 -24.226 1.00 97.56 265 MET A O 1
ATOM 2139 N N . ILE A 1 266 ? 11.302 6.238 -23.384 1.00 95.81 266 ILE A N 1
ATOM 2140 C CA . ILE A 1 266 ? 12.011 5.923 -24.633 1.00 95.81 266 ILE A CA 1
ATOM 2141 C C . ILE A 1 266 ? 11.044 5.349 -25.674 1.00 95.81 266 ILE A C 1
ATOM 2143 O O . ILE A 1 266 ? 10.982 5.829 -26.803 1.00 95.81 266 ILE A O 1
ATOM 2147 N N . ARG A 1 267 ? 10.256 4.327 -25.305 1.00 93.25 267 ARG A N 1
ATOM 2148 C CA . ARG A 1 267 ? 9.310 3.661 -26.221 1.00 93.25 267 ARG A CA 1
ATOM 2149 C C . ARG A 1 267 ? 8.277 4.631 -26.787 1.00 93.25 267 ARG A C 1
ATOM 2151 O O . ARG A 1 267 ? 7.901 4.510 -27.952 1.00 93.25 267 ARG A O 1
ATOM 2158 N N . TRP A 1 268 ? 7.795 5.567 -25.977 1.00 96.44 268 TRP A N 1
ATOM 2159 C CA . TRP A 1 268 ? 6.838 6.610 -26.360 1.00 96.44 268 TRP A CA 1
ATOM 2160 C C . TRP A 1 268 ? 7.463 7.781 -27.114 1.00 96.44 268 TRP A C 1
ATOM 2162 O O . TRP A 1 268 ? 6.729 8.650 -27.563 1.00 96.44 268 TRP A O 1
ATOM 2172 N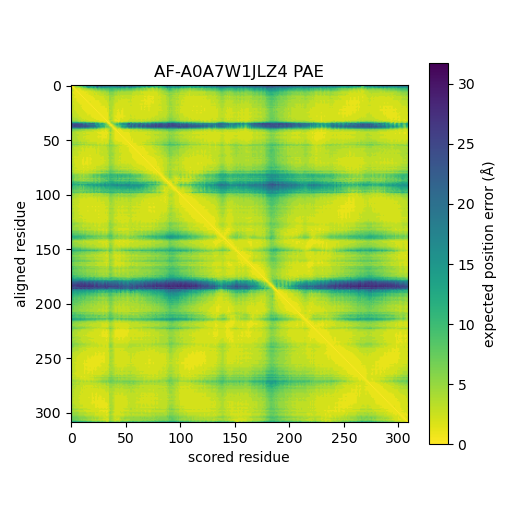 N . GLY A 1 269 ? 8.781 7.771 -27.332 1.00 95.06 269 GLY A N 1
ATOM 2173 C CA . GLY A 1 269 ? 9.460 8.810 -28.102 1.00 95.06 269 GLY A CA 1
ATOM 2174 C C . GLY A 1 269 ? 9.534 10.154 -27.379 1.00 95.06 269 GLY A C 1
ATOM 2175 O O . GLY A 1 269 ? 9.819 11.162 -28.010 1.00 95.06 269 GLY A O 1
ATOM 2176 N N . ILE A 1 270 ? 9.306 10.175 -26.063 1.00 96.75 270 ILE A N 1
ATOM 2177 C CA . ILE A 1 270 ? 9.440 11.379 -25.233 1.00 96.75 270 ILE A CA 1
ATOM 2178 C C . ILE A 1 270 ? 10.929 11.716 -25.066 1.00 96.75 270 ILE A C 1
ATOM 2180 O O . ILE A 1 270 ? 11.321 12.880 -25.057 1.00 96.75 270 ILE A O 1
ATOM 2184 N N . THR A 1 271 ? 11.788 10.692 -24.989 1.00 96.75 271 THR A N 1
ATOM 2185 C CA . THR A 1 271 ? 13.243 10.846 -24.846 1.00 96.75 271 THR A CA 1
ATOM 2186 C C . THR A 1 271 ? 14.000 10.214 -26.019 1.00 96.75 271 THR A C 1
ATOM 2188 O O . THR A 1 271 ? 14.495 9.089 -25.958 1.00 96.75 271 THR A O 1
ATOM 2191 N N . LEU A 1 272 ? 14.095 10.954 -27.130 1.00 94.56 272 LEU A N 1
ATOM 2192 C CA . LEU A 1 272 ? 14.694 10.455 -28.379 1.00 94.56 272 LEU A CA 1
ATOM 2193 C C . LEU A 1 272 ? 16.229 10.462 -28.370 1.00 94.56 272 LEU A C 1
ATOM 2195 O O . LEU A 1 272 ? 16.853 9.501 -28.810 1.00 94.56 272 LEU A O 1
ATOM 2199 N N . THR A 1 273 ? 16.854 11.528 -27.862 1.00 96.69 273 THR A N 1
ATOM 2200 C CA . THR A 1 273 ? 18.316 11.699 -27.921 1.00 96.69 273 THR A CA 1
ATOM 2201 C C . THR A 1 273 ? 19.028 10.990 -26.770 1.00 96.69 273 THR A C 1
ATOM 2203 O O . THR A 1 273 ? 18.501 10.911 -25.660 1.00 96.69 273 THR A O 1
ATOM 2206 N N . ALA A 1 274 ? 20.274 10.548 -26.981 1.00 95.69 274 ALA A N 1
ATOM 2207 C CA . ALA A 1 274 ? 21.079 9.903 -25.936 1.00 95.69 274 ALA A CA 1
ATOM 2208 C C . ALA A 1 274 ? 21.216 10.769 -24.666 1.00 95.69 274 ALA A C 1
ATOM 2210 O O . ALA A 1 274 ? 21.100 10.265 -23.546 1.00 95.69 274 ALA A O 1
ATOM 2211 N N . LYS A 1 275 ? 21.381 12.090 -24.834 1.00 97.19 275 LYS A N 1
ATOM 2212 C CA . LYS A 1 275 ? 21.423 13.057 -23.725 1.00 97.19 275 LYS A CA 1
ATOM 2213 C C . LYS A 1 275 ? 20.107 13.074 -22.937 1.00 97.19 275 LYS A C 1
ATOM 2215 O O . LYS A 1 275 ? 20.138 13.008 -21.709 1.00 97.19 275 LYS A O 1
ATOM 2220 N N . SER A 1 276 ? 18.965 13.111 -23.628 1.00 97.38 276 SER A N 1
ATOM 2221 C CA . SER A 1 276 ? 17.636 13.093 -22.998 1.00 97.38 276 SER A CA 1
ATOM 2222 C C . SER A 1 276 ? 17.368 11.771 -22.266 1.00 97.38 276 SER A C 1
ATOM 2224 O O . SER A 1 276 ? 16.920 11.771 -21.120 1.00 97.38 276 SER A O 1
ATOM 2226 N N . GLN A 1 277 ? 17.745 10.635 -22.860 1.00 97.00 277 GLN A N 1
ATOM 2227 C CA . GLN A 1 277 ? 17.614 9.321 -22.221 1.00 97.00 277 GLN A CA 1
ATOM 2228 C C . GLN A 1 277 ? 18.466 9.196 -20.954 1.00 97.00 277 GLN A C 1
ATOM 2230 O O . GLN A 1 277 ? 18.007 8.625 -19.961 1.00 97.00 277 GLN A O 1
ATOM 2235 N N . LEU A 1 278 ? 19.689 9.738 -20.961 1.00 95.94 278 LEU A N 1
ATOM 2236 C CA . LEU A 1 278 ? 20.559 9.771 -19.785 1.00 95.94 278 LEU A CA 1
ATOM 2237 C C . LEU A 1 278 ? 19.979 10.658 -18.677 1.00 95.94 278 LEU A C 1
ATOM 2239 O O . LEU A 1 278 ? 19.971 10.251 -17.516 1.00 95.94 278 LEU A O 1
ATOM 2243 N N . MET A 1 279 ? 19.475 11.842 -19.029 1.00 97.56 279 MET A N 1
ATOM 2244 C CA . MET A 1 279 ? 18.826 12.748 -18.080 1.00 97.56 279 MET A CA 1
ATOM 2245 C C . MET A 1 279 ? 17.593 12.093 -17.449 1.00 97.56 279 MET A C 1
ATOM 2247 O O . MET A 1 279 ? 17.501 12.015 -16.227 1.00 97.56 279 MET A O 1
ATOM 2251 N N . MET A 1 280 ? 16.696 11.531 -18.262 1.00 97.44 280 MET A N 1
ATOM 2252 C CA . MET A 1 280 ? 15.498 10.847 -17.770 1.00 97.44 280 MET A CA 1
ATOM 2253 C C . MET A 1 280 ? 15.843 9.648 -16.883 1.00 97.44 280 MET A C 1
ATOM 2255 O O . MET A 1 280 ? 15.134 9.365 -15.922 1.00 97.44 280 MET A O 1
ATOM 2259 N N . ARG A 1 281 ? 16.957 8.956 -17.153 1.00 96.38 281 ARG A N 1
ATOM 2260 C CA . ARG A 1 281 ? 17.443 7.884 -16.274 1.00 96.38 281 ARG A CA 1
ATOM 2261 C C . ARG A 1 281 ? 17.805 8.414 -14.891 1.00 96.38 281 ARG A C 1
ATOM 2263 O O . ARG A 1 281 ? 17.458 7.783 -13.901 1.00 96.38 281 ARG A O 1
ATOM 2270 N N . ARG A 1 282 ? 18.504 9.551 -14.821 1.00 97.69 282 ARG A N 1
ATOM 2271 C CA . ARG A 1 282 ? 18.870 10.193 -13.547 1.00 97.69 282 ARG A CA 1
ATOM 2272 C C . ARG A 1 282 ? 17.625 10.625 -12.776 1.00 97.69 282 ARG A C 1
ATOM 2274 O O . ARG A 1 282 ? 17.539 10.331 -11.592 1.00 97.69 282 ARG A O 1
ATOM 2281 N N . VAL A 1 283 ? 16.646 11.222 -13.460 1.00 98.06 283 VAL A N 1
ATOM 2282 C CA . VAL A 1 283 ? 15.348 11.589 -12.866 1.00 98.06 283 VAL A CA 1
ATOM 2283 C C . VAL A 1 283 ? 14.627 10.356 -12.319 1.00 98.06 283 VAL A C 1
ATOM 2285 O O . VAL A 1 283 ? 14.210 10.357 -11.167 1.00 98.06 283 VAL A O 1
ATOM 2288 N N . ALA A 1 284 ? 14.533 9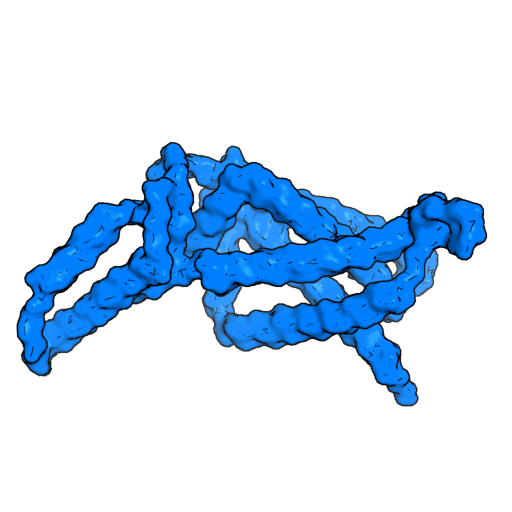.277 -13.100 1.00 98.06 284 ALA A N 1
ATOM 2289 C CA . ALA A 1 284 ? 13.887 8.044 -12.653 1.00 98.06 284 ALA A CA 1
ATOM 2290 C C . ALA A 1 284 ? 14.590 7.422 -11.435 1.00 98.06 284 ALA A C 1
ATOM 2292 O O . ALA A 1 284 ? 13.914 6.963 -10.524 1.00 98.06 284 ALA A O 1
ATOM 2293 N N . ILE A 1 285 ? 15.929 7.433 -11.389 1.00 98.19 285 ILE A N 1
ATOM 2294 C CA . ILE A 1 285 ? 16.697 6.948 -10.230 1.00 98.19 285 ILE A CA 1
ATOM 2295 C C . ILE A 1 285 ? 16.461 7.834 -9.003 1.00 98.19 285 ILE A C 1
ATOM 2297 O O . ILE A 1 285 ? 16.260 7.307 -7.914 1.00 98.19 285 ILE A O 1
ATOM 2301 N N . PHE A 1 286 ? 16.459 9.157 -9.168 1.00 98.50 286 PHE A N 1
ATOM 2302 C CA . PHE A 1 286 ? 16.179 10.085 -8.075 1.00 98.50 286 PHE A CA 1
ATOM 2303 C C . PHE A 1 286 ? 14.785 9.842 -7.479 1.00 98.50 286 PHE A C 1
ATOM 2305 O O . PHE A 1 286 ? 14.665 9.620 -6.277 1.00 98.50 286 PHE A O 1
ATOM 2312 N N . LEU A 1 287 ? 13.750 9.791 -8.326 1.00 98.38 287 LEU A N 1
ATOM 2313 C CA . LEU A 1 287 ? 12.382 9.506 -7.888 1.00 98.38 287 LEU A CA 1
ATOM 2314 C C . LEU A 1 287 ? 12.272 8.120 -7.243 1.00 98.38 287 LEU A C 1
ATOM 2316 O O . LEU A 1 287 ? 11.633 7.981 -6.209 1.00 98.38 287 LEU A O 1
ATOM 2320 N N . MET A 1 288 ? 12.948 7.110 -7.794 1.00 98.56 288 MET A N 1
ATOM 2321 C CA . MET A 1 288 ? 12.999 5.770 -7.207 1.00 98.56 288 MET A CA 1
ATOM 2322 C C . MET A 1 288 ? 13.554 5.784 -5.784 1.00 98.56 288 MET A C 1
ATOM 2324 O O . MET A 1 288 ? 12.965 5.152 -4.912 1.00 98.56 288 MET A O 1
ATOM 2328 N N . ILE A 1 289 ? 14.660 6.490 -5.539 1.00 98.62 289 ILE A N 1
ATOM 2329 C CA . ILE A 1 289 ? 15.270 6.592 -4.206 1.00 98.62 289 ILE A CA 1
ATOM 2330 C C . ILE A 1 289 ? 14.338 7.340 -3.252 1.00 98.62 289 ILE A C 1
ATOM 2332 O O . ILE A 1 289 ? 14.069 6.849 -2.160 1.00 98.62 289 ILE A O 1
ATOM 2336 N N . MET A 1 290 ? 13.803 8.484 -3.680 1.00 98.06 290 MET A N 1
ATOM 2337 C CA . MET A 1 290 ? 12.891 9.304 -2.880 1.00 98.06 290 MET A CA 1
ATOM 2338 C C . MET A 1 290 ? 11.637 8.524 -2.464 1.00 98.06 290 MET A C 1
ATOM 2340 O O . MET A 1 290 ? 11.291 8.476 -1.290 1.00 98.06 290 MET A O 1
ATOM 2344 N N . ILE A 1 291 ? 10.976 7.865 -3.414 1.00 98.31 291 ILE A N 1
ATOM 2345 C CA . ILE A 1 291 ? 9.741 7.118 -3.156 1.00 98.31 291 ILE A CA 1
ATOM 2346 C C . ILE A 1 291 ? 10.023 5.839 -2.353 1.00 98.31 291 ILE A C 1
ATOM 2348 O O . ILE A 1 291 ? 9.235 5.476 -1.483 1.00 98.31 291 ILE A O 1
ATOM 2352 N N . SER A 1 292 ? 11.177 5.192 -2.563 1.00 98.56 292 SER A N 1
ATOM 2353 C CA . SER A 1 292 ? 11.613 4.077 -1.708 1.00 98.56 292 SER A CA 1
ATOM 2354 C C . SER A 1 292 ? 11.837 4.526 -0.268 1.00 98.56 292 SER A C 1
ATOM 2356 O O . SER A 1 292 ? 11.422 3.826 0.649 1.00 98.56 292 SER A O 1
ATOM 2358 N N . PHE A 1 293 ? 12.456 5.691 -0.060 1.00 97.56 293 PHE A N 1
ATOM 2359 C CA . PHE A 1 293 ? 12.634 6.264 1.272 1.00 97.56 293 PHE A CA 1
ATOM 2360 C C . PHE A 1 293 ? 11.286 6.503 1.959 1.00 97.56 293 PHE A C 1
ATOM 2362 O O . PHE A 1 293 ? 11.121 6.080 3.095 1.00 97.56 293 PHE A O 1
ATOM 2369 N N . LEU A 1 294 ? 10.310 7.097 1.266 1.00 96.06 294 LEU A N 1
ATOM 2370 C CA . LEU A 1 294 ? 8.971 7.331 1.819 1.00 96.06 294 LEU A CA 1
ATOM 2371 C C . LEU A 1 294 ? 8.264 6.023 2.202 1.00 96.06 294 LEU A C 1
ATOM 2373 O O . LEU A 1 294 ? 7.719 5.912 3.299 1.00 96.06 294 LEU A O 1
ATOM 2377 N N . GLY A 1 295 ? 8.333 5.002 1.343 1.00 97.06 295 GLY A N 1
ATOM 2378 C CA . GLY A 1 295 ? 7.763 3.690 1.649 1.00 97.06 295 GLY A CA 1
ATOM 2379 C C . GLY A 1 295 ? 8.453 2.990 2.826 1.00 97.06 295 GLY A C 1
ATOM 2380 O O . GLY A 1 295 ? 7.784 2.412 3.679 1.00 97.06 295 GLY A O 1
ATOM 2381 N N . LEU A 1 296 ? 9.784 3.075 2.921 1.00 97.25 296 LEU A N 1
ATOM 2382 C CA . LEU A 1 296 ? 10.530 2.538 4.064 1.00 97.25 296 LEU A CA 1
ATOM 2383 C C . LEU A 1 296 ? 10.269 3.335 5.347 1.00 97.25 296 LEU A C 1
ATOM 2385 O O . LEU A 1 296 ? 10.195 2.735 6.416 1.00 97.25 296 LEU A O 1
ATOM 2389 N N . ALA A 1 297 ? 10.090 4.653 5.250 1.00 94.38 297 ALA A N 1
ATOM 2390 C CA . ALA A 1 297 ? 9.719 5.494 6.380 1.00 94.38 297 ALA A CA 1
ATOM 2391 C C . ALA A 1 297 ? 8.363 5.069 6.953 1.00 94.38 297 ALA A C 1
ATOM 2393 O O . ALA A 1 297 ? 8.259 4.947 8.167 1.00 94.38 297 ALA A O 1
ATOM 2394 N N . ALA A 1 298 ? 7.372 4.748 6.110 1.00 94.69 298 ALA A N 1
ATOM 2395 C CA . ALA A 1 298 ? 6.108 4.161 6.562 1.00 94.69 298 ALA A CA 1
ATOM 2396 C C . ALA A 1 298 ? 6.348 2.857 7.347 1.00 94.69 298 ALA A C 1
ATOM 2398 O O . ALA A 1 298 ? 5.990 2.743 8.514 1.00 94.69 298 ALA A O 1
ATOM 2399 N N . ILE A 1 299 ? 7.042 1.891 6.738 1.00 96.81 299 ILE A N 1
ATOM 2400 C CA . ILE A 1 299 ? 7.254 0.559 7.328 1.00 96.81 299 ILE A CA 1
ATOM 2401 C C . ILE A 1 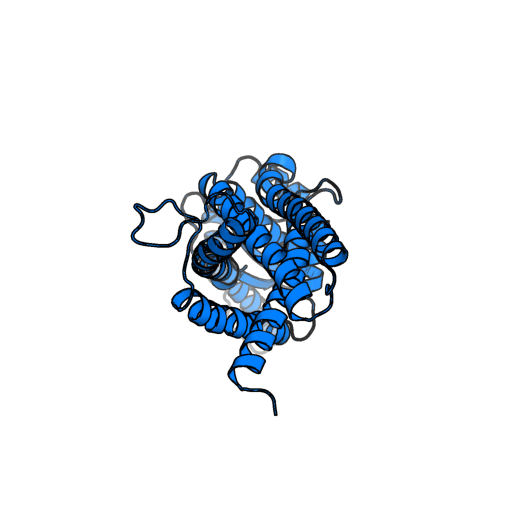299 ? 7.974 0.638 8.679 1.00 96.81 299 ILE A C 1
ATOM 2403 O O . ILE A 1 299 ? 7.554 0.022 9.657 1.00 96.81 299 ILE A O 1
ATOM 2407 N N . TRP A 1 300 ? 9.081 1.374 8.734 1.00 95.25 300 TRP A N 1
ATOM 2408 C CA . TRP A 1 300 ? 9.931 1.411 9.920 1.00 95.25 300 TRP A CA 1
ATOM 2409 C C . TRP A 1 300 ? 9.474 2.452 10.936 1.00 95.25 300 TRP A C 1
ATOM 2411 O O . TRP A 1 300 ? 9.676 2.256 12.129 1.00 95.25 300 TRP A O 1
ATOM 2421 N N . GLY A 1 301 ? 8.852 3.544 10.499 1.00 93.00 301 GLY A N 1
ATOM 2422 C CA . GLY A 1 301 ? 8.498 4.656 11.371 1.00 93.00 301 GLY A CA 1
ATOM 2423 C C . GLY A 1 301 ? 7.094 4.583 11.965 1.00 93.00 301 GLY A C 1
ATOM 2424 O O . GLY A 1 301 ? 6.914 5.078 13.077 1.00 93.00 301 GLY A O 1
ATOM 2425 N N . THR A 1 302 ? 6.120 3.935 11.307 1.00 93.75 302 THR A N 1
ATOM 2426 C CA . THR A 1 302 ? 4.724 3.943 11.782 1.00 93.75 302 THR A CA 1
ATOM 2427 C C . THR A 1 302 ? 4.622 3.403 13.203 1.00 93.75 302 THR A C 1
ATOM 2429 O O . THR A 1 302 ? 4.122 4.099 14.079 1.00 93.75 302 THR A O 1
ATOM 2432 N N . TYR A 1 303 ? 5.137 2.198 13.466 1.00 93.88 303 TYR A N 1
ATOM 2433 C CA . TYR A 1 303 ? 5.141 1.659 14.827 1.00 93.88 303 TYR A CA 1
ATOM 2434 C C . TYR A 1 303 ? 6.300 2.210 15.664 1.00 93.88 303 TYR A C 1
ATOM 2436 O O . TYR A 1 303 ? 6.075 2.667 16.776 1.00 93.88 303 TYR A O 1
ATOM 2444 N N . TRP A 1 304 ? 7.538 2.177 15.161 1.00 91.25 304 TRP A N 1
ATOM 2445 C CA . TRP A 1 304 ? 8.713 2.381 16.020 1.00 91.25 304 TRP A CA 1
ATOM 2446 C C . TRP A 1 304 ? 9.031 3.837 16.349 1.00 91.25 304 TRP A C 1
ATOM 2448 O O . TRP A 1 304 ? 9.704 4.074 17.351 1.00 91.25 304 TRP A O 1
ATOM 2458 N N . LEU A 1 305 ? 8.574 4.791 15.536 1.00 89.81 305 LEU A N 1
ATOM 2459 C CA . LEU A 1 305 ? 8.839 6.215 15.749 1.00 89.81 305 LEU A CA 1
ATOM 2460 C C . LEU A 1 305 ? 7.591 6.966 16.208 1.00 89.81 305 LEU A C 1
ATOM 2462 O O . LEU A 1 305 ? 7.685 7.753 17.143 1.00 89.81 305 LEU A O 1
ATOM 2466 N N . ASN A 1 306 ? 6.441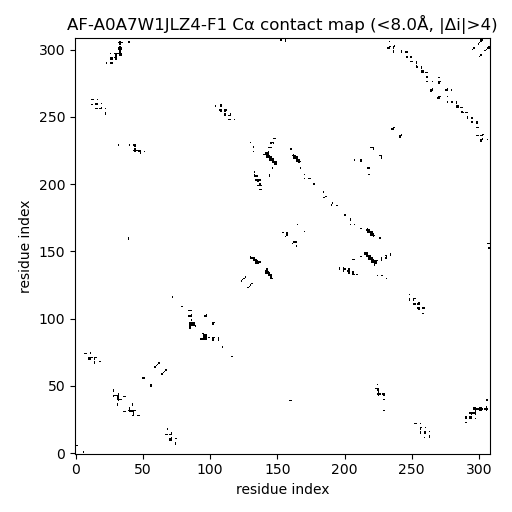 6.725 15.573 1.00 89.88 306 ASN A N 1
ATOM 2467 C CA . ASN A 1 306 ? 5.260 7.556 15.796 1.00 89.88 306 ASN A CA 1
ATOM 2468 C C . ASN A 1 306 ? 4.226 6.915 16.731 1.00 89.88 306 ASN A C 1
ATOM 2470 O O . ASN A 1 306 ? 3.820 7.528 17.712 1.00 89.88 306 ASN A O 1
ATOM 2474 N N . LEU A 1 307 ? 3.796 5.682 16.454 1.00 90.94 307 LEU A N 1
ATOM 2475 C CA . LEU A 1 307 ? 2.604 5.099 17.083 1.00 90.94 307 LEU A CA 1
ATOM 2476 C C . LEU A 1 307 ? 2.926 4.012 18.105 1.00 90.94 307 LEU A C 1
ATOM 2478 O O . LEU A 1 307 ? 2.070 3.180 18.404 1.00 90.94 307 LEU A O 1
ATOM 2482 N N . LYS A 1 308 ? 4.149 3.958 18.643 1.00 90.94 308 LYS A N 1
ATOM 2483 C CA . LYS A 1 308 ? 4.481 2.953 19.660 1.00 90.94 308 LYS A CA 1
ATOM 2484 C C . LYS A 1 308 ? 3.608 3.130 20.901 1.00 90.94 308 LYS A C 1
ATOM 2486 O O . LYS A 1 308 ? 3.079 2.129 21.381 1.00 90.94 308 LYS A O 1
ATOM 2491 N N . PHE A 1 309 ? 3.441 4.379 21.345 1.00 87.69 309 PHE A N 1
ATOM 2492 C CA . PHE A 1 309 ? 2.723 4.801 22.548 1.00 87.69 309 PHE A CA 1
ATOM 2493 C C . PHE A 1 309 ? 1.678 5.876 22.254 1.00 87.69 309 P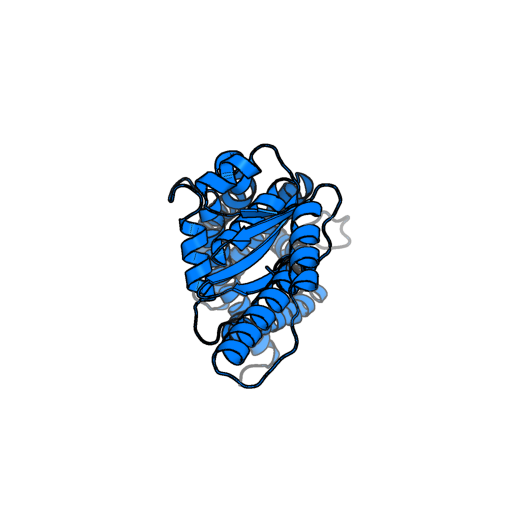HE A C 1
ATOM 2495 O O . PHE A 1 309 ? 1.827 6.634 21.265 1.00 87.69 309 PHE A O 1
#

Secondary structure (DSSP, 8-state):
---HHHHHHHHHHHHHHHHHHHHHHHHHHHHTTTSSSSGGGHHHHHHHHHHHTSTTHHHHIIIIIIHHHHHHHHHHHHHHHT----SS--SSSS---TT-HHHHHHHHHHHHHHHHHHHHHHHHHIIIIISPPEEEEETTEEEEEEEEE--TTHHHHHHHHT-EEE-HHHHHHHHHHHHHT-PPP-SSHHHHHHHHHHHHHHHHHHHHHSSPPPTTEEEEEESSHHHHHHHHHHHHTTSHHHHHHHHHHHHHHHHHHHHHHHHHHHHTTSS-SHHHHHHHHHHHHHHHHHHHHHHHHHHHHIIIIIS--